Protein AF-A0A7W8JHU5-F1 (afdb_monomer_lite)

Structure (mmCIF, N/CA/C/O backbone):
data_AF-A0A7W8JHU5-F1
#
_entry.id   AF-A0A7W8JHU5-F1
#
loop_
_atom_site.group_PDB
_atom_site.id
_atom_site.type_symbol
_atom_site.label_atom_id
_atom_site.label_alt_id
_atom_site.label_comp_id
_atom_site.label_asym_id
_atom_site.label_entity_id
_atom_site.label_seq_id
_atom_site.pdbx_PDB_ins_code
_atom_site.Cartn_x
_atom_site.Cartn_y
_atom_site.Cartn_z
_atom_site.occupancy
_atom_site.B_iso_or_equiv
_atom_site.auth_seq_id
_atom_site.auth_comp_id
_atom_site.auth_asym_id
_atom_site.auth_atom_id
_atom_site.pdbx_PDB_model_num
ATOM 1 N N . MET A 1 1 ? 10.515 13.995 -26.446 1.00 68.81 1 MET A N 1
ATOM 2 C CA . MET A 1 1 ? 10.841 12.554 -26.456 1.00 68.81 1 MET A CA 1
ATOM 3 C C . MET A 1 1 ? 12.124 12.385 -25.667 1.00 68.81 1 MET A C 1
ATOM 5 O O . MET A 1 1 ? 13.114 13.009 -26.033 1.00 68.81 1 MET A O 1
ATOM 9 N N . VAL A 1 2 ? 12.074 11.666 -24.545 1.00 80.56 2 VAL A N 1
ATOM 10 C CA . VAL A 1 2 ? 13.258 11.424 -23.708 1.00 80.56 2 VAL A CA 1
ATOM 11 C C . VAL A 1 2 ? 14.157 10.434 -24.444 1.00 80.56 2 VAL A C 1
ATOM 13 O O . VAL A 1 2 ? 13.668 9.424 -24.951 1.00 80.56 2 VAL A O 1
ATOM 16 N N . LYS A 1 3 ? 15.444 10.763 -24.568 1.00 89.44 3 LYS A N 1
ATOM 17 C CA . LYS A 1 3 ? 16.447 9.872 -25.153 1.00 89.44 3 LYS A CA 1
ATOM 18 C C . LYS A 1 3 ? 17.131 9.112 -24.028 1.00 89.44 3 LYS A C 1
ATOM 20 O O . LYS A 1 3 ? 17.562 9.734 -23.061 1.00 89.44 3 LYS A O 1
ATOM 25 N N . HIS A 1 4 ? 17.252 7.803 -24.181 1.00 90.81 4 HIS A N 1
ATOM 26 C CA . HIS A 1 4 ? 17.966 6.949 -23.241 1.00 90.81 4 HIS A CA 1
ATOM 27 C C . HIS A 1 4 ? 19.311 6.549 -23.848 1.00 90.81 4 HIS A C 1
ATOM 29 O O . HIS A 1 4 ? 19.410 6.270 -25.047 1.00 90.81 4 HIS A O 1
ATOM 35 N N . VAL A 1 5 ? 20.352 6.576 -23.015 1.00 93.44 5 VAL A N 1
ATOM 36 C CA . VAL A 1 5 ? 21.733 6.245 -23.405 1.00 93.44 5 VAL A CA 1
ATOM 37 C C . VAL A 1 5 ? 22.017 4.745 -23.347 1.00 93.44 5 VAL A C 1
ATOM 39 O O . VAL A 1 5 ? 23.000 4.292 -23.922 1.00 93.44 5 VAL A O 1
ATOM 42 N N . GLU A 1 6 ? 21.145 3.990 -22.686 1.00 95.62 6 GLU A N 1
ATOM 43 C CA . GLU A 1 6 ? 21.253 2.556 -22.447 1.00 95.62 6 GLU A CA 1
ATOM 44 C C . GLU A 1 6 ? 19.856 1.934 -22.498 1.00 95.62 6 GLU A C 1
ATOM 46 O O . GLU A 1 6 ? 18.872 2.566 -22.095 1.00 95.62 6 GLU A O 1
ATOM 51 N N . ALA A 1 7 ? 19.786 0.703 -22.993 1.00 96.88 7 ALA A N 1
ATOM 52 C CA . ALA A 1 7 ? 18.620 -0.157 -22.914 1.00 96.88 7 ALA A CA 1
ATOM 53 C C . ALA A 1 7 ? 19.040 -1.574 -22.520 1.00 96.88 7 ALA A C 1
ATOM 55 O O . ALA A 1 7 ? 20.127 -2.020 -22.880 1.00 96.88 7 ALA A O 1
ATOM 56 N N . ASN A 1 8 ? 18.156 -2.291 -21.837 1.00 97.81 8 ASN A N 1
ATOM 57 C CA . ASN A 1 8 ? 18.351 -3.674 -21.436 1.00 97.81 8 ASN A CA 1
ATOM 58 C C . ASN A 1 8 ? 17.392 -4.600 -22.165 1.00 97.81 8 ASN A C 1
ATOM 60 O O . ASN A 1 8 ? 16.257 -4.227 -22.448 1.00 97.81 8 ASN A O 1
ATOM 64 N N . TYR A 1 9 ? 17.823 -5.831 -22.388 1.00 97.50 9 TYR A N 1
ATOM 65 C CA . TYR A 1 9 ? 16.957 -6.944 -22.747 1.00 97.50 9 TYR A CA 1
ATOM 66 C C . TYR A 1 9 ? 17.273 -8.152 -21.873 1.00 97.50 9 TYR A C 1
ATOM 68 O O . TYR A 1 9 ? 18.310 -8.204 -21.209 1.00 97.50 9 TYR A O 1
ATOM 76 N N . TYR A 1 10 ? 16.367 -9.124 -21.888 1.00 95.81 10 TYR A N 1
ATOM 77 C CA . TYR A 1 10 ? 16.512 -10.355 -21.126 1.00 95.81 10 TYR A CA 1
ATOM 78 C C . TYR A 1 10 ? 16.563 -11.556 -22.063 1.00 95.81 10 TYR A C 1
ATOM 80 O O . TYR A 1 10 ? 15.738 -11.684 -22.970 1.00 95.81 10 TYR A O 1
ATOM 88 N N . GLU A 1 11 ? 17.520 -12.445 -21.830 1.00 94.69 11 GLU A N 1
ATOM 89 C CA . GLU A 1 11 ? 17.651 -13.718 -22.533 1.00 94.69 11 GLU A CA 1
ATOM 90 C C . GLU A 1 11 ? 17.879 -14.814 -21.498 1.00 94.69 11 GLU A C 1
ATOM 92 O O . GLU A 1 11 ? 18.805 -14.745 -20.694 1.00 94.69 11 GLU A O 1
ATOM 97 N N . SER A 1 12 ? 16.963 -15.784 -21.442 1.00 92.00 12 SER A N 1
ATOM 98 C CA . SER A 1 12 ? 16.981 -16.844 -20.421 1.00 92.00 12 SER A CA 1
ATOM 99 C C . SER A 1 12 ? 17.096 -16.311 -18.980 1.00 92.00 12 SER A C 1
ATOM 101 O O . SER A 1 12 ? 17.779 -16.891 -18.142 1.00 92.00 12 SER A O 1
ATOM 103 N N . GLY A 1 13 ? 16.445 -15.175 -18.696 1.00 86.94 13 GLY A N 1
ATOM 104 C CA . GLY A 1 13 ? 16.466 -14.516 -17.383 1.00 86.94 13 GLY A CA 1
ATOM 105 C C . GLY A 1 13 ? 17.730 -13.701 -17.082 1.00 86.94 13 GLY A C 1
ATOM 106 O O . GLY A 1 13 ? 17.788 -13.038 -16.049 1.00 86.94 13 GLY A O 1
ATOM 107 N N . VAL A 1 14 ? 18.722 -13.697 -17.975 1.00 93.31 14 VAL A N 1
ATOM 108 C CA . VAL A 1 14 ? 19.946 -12.902 -17.834 1.00 93.31 14 VAL A CA 1
ATOM 109 C C . VAL A 1 14 ? 19.733 -11.524 -18.452 1.00 93.31 14 VAL A C 1
ATOM 111 O O . VAL A 1 14 ? 19.216 -11.407 -19.563 1.00 93.31 14 VAL A O 1
ATOM 114 N N . LYS A 1 15 ? 20.113 -10.474 -17.716 1.00 95.56 15 LYS A N 1
ATOM 115 C CA . LYS A 1 15 ? 20.032 -9.077 -18.160 1.00 95.56 15 LYS A CA 1
ATOM 116 C C . LYS A 1 15 ? 21.240 -8.732 -19.028 1.00 95.56 15 LYS A C 1
ATOM 118 O O . LYS A 1 15 ? 22.379 -8.927 -18.607 1.00 95.56 15 LYS A O 1
ATOM 123 N N . HIS A 1 16 ? 20.988 -8.168 -20.201 1.00 97.38 16 HIS A N 1
ATOM 124 C CA . HIS A 1 16 ? 22.006 -7.701 -21.135 1.00 97.38 16 HIS A CA 1
ATOM 125 C C . HIS A 1 16 ? 21.764 -6.233 -21.482 1.00 97.38 16 HIS A C 1
ATOM 127 O O . HIS A 1 16 ? 20.640 -5.865 -21.818 1.00 97.38 16 HIS A O 1
ATOM 133 N N . SER A 1 17 ? 22.818 -5.419 -21.450 1.00 97.56 17 SER A N 1
ATOM 134 C CA . SER A 1 17 ? 22.759 -3.989 -21.777 1.00 97.56 17 SER A CA 1
ATOM 135 C C . SER A 1 17 ? 23.237 -3.711 -23.204 1.00 97.56 17 SER A C 1
ATOM 137 O O . SER A 1 17 ? 24.170 -4.344 -23.696 1.00 97.56 17 SER A O 1
ATOM 139 N N . ILE A 1 18 ? 22.638 -2.712 -23.852 1.00 97.50 18 ILE A N 1
ATOM 140 C CA . ILE A 1 18 ? 23.068 -2.137 -25.131 1.00 97.50 18 ILE A CA 1
ATOM 141 C C . ILE A 1 18 ? 23.178 -0.624 -24.949 1.00 97.50 18 ILE A C 1
ATOM 143 O O . ILE A 1 18 ? 22.224 0.024 -24.509 1.00 97.50 18 ILE A O 1
ATOM 147 N N . LEU A 1 19 ? 24.317 -0.035 -25.313 1.00 96.94 19 LEU A N 1
ATOM 148 C CA . LEU A 1 19 ? 24.493 1.415 -25.259 1.00 96.94 19 LEU A CA 1
ATOM 149 C C . LEU A 1 19 ? 24.071 2.060 -26.578 1.00 96.94 19 LEU A C 1
ATOM 151 O O . LEU A 1 19 ? 24.315 1.545 -27.666 1.00 96.94 19 LEU A O 1
ATOM 155 N N . ALA A 1 20 ? 23.486 3.252 -26.490 1.00 95.56 20 ALA A N 1
ATOM 156 C CA . ALA A 1 20 ? 23.013 3.998 -27.653 1.00 95.56 20 ALA A CA 1
ATOM 157 C C . ALA A 1 20 ? 24.149 4.331 -28.632 1.00 95.56 20 ALA A C 1
ATOM 159 O O . ALA A 1 20 ? 23.921 4.399 -29.837 1.00 95.56 20 ALA A O 1
ATOM 160 N N . ARG A 1 21 ? 25.373 4.513 -28.118 1.00 95.00 21 ARG A N 1
ATOM 161 C CA . ARG A 1 21 ? 26.567 4.777 -28.932 1.00 95.00 21 ARG A CA 1
ATOM 162 C C . ARG A 1 21 ? 26.954 3.594 -29.830 1.00 95.00 21 ARG A C 1
ATOM 164 O O . ARG A 1 21 ? 27.532 3.826 -30.883 1.00 95.00 21 ARG A O 1
ATOM 171 N N . ASP A 1 22 ? 26.581 2.371 -29.448 1.00 96.00 22 ASP A N 1
ATOM 172 C CA . ASP A 1 22 ? 26.932 1.141 -30.169 1.00 96.00 22 ASP A CA 1
ATOM 173 C C . ASP A 1 22 ? 25.916 0.820 -31.282 1.00 96.00 22 ASP A C 1
ATOM 175 O O . ASP A 1 22 ? 26.174 0.001 -32.156 1.00 96.00 22 ASP A O 1
ATOM 179 N N . LEU A 1 23 ? 24.771 1.516 -31.320 1.00 96.50 23 LEU A N 1
ATOM 180 C CA . LEU A 1 23 ? 23.739 1.365 -32.360 1.00 96.50 23 LEU A CA 1
ATOM 181 C C . LEU A 1 23 ? 24.185 1.848 -33.756 1.00 96.50 23 LEU A C 1
ATOM 183 O O . LEU A 1 23 ? 23.403 1.774 -34.707 1.00 96.50 23 LEU A O 1
ATOM 187 N N . GLY A 1 24 ? 25.397 2.399 -33.875 1.00 92.44 24 GLY A N 1
ATOM 188 C CA . GLY A 1 24 ? 26.037 2.651 -35.166 1.00 92.44 24 GLY A CA 1
ATOM 189 C C . GLY A 1 24 ? 26.434 1.359 -35.886 1.00 92.44 24 GLY A C 1
ATOM 190 O O . GLY A 1 24 ? 26.454 1.342 -37.116 1.00 92.44 24 GLY A O 1
ATOM 191 N N . GLU A 1 25 ? 26.672 0.281 -35.136 1.00 95.25 25 GLU A N 1
ATOM 192 C CA . GLU A 1 25 ? 27.040 -1.024 -35.677 1.00 95.25 25 GLU A CA 1
ATOM 193 C C . GLU A 1 25 ? 25.794 -1.770 -36.196 1.00 95.25 25 GLU A C 1
ATOM 195 O O . GLU A 1 25 ? 24.823 -1.935 -35.444 1.00 95.25 25 GLU A O 1
ATOM 200 N N . PRO A 1 26 ? 25.777 -2.250 -37.460 1.00 94.75 26 PRO A N 1
ATOM 201 C CA . PRO A 1 26 ? 24.603 -2.898 -38.053 1.00 94.75 26 PRO A CA 1
ATOM 202 C C . PRO A 1 26 ? 24.079 -4.098 -37.257 1.00 94.75 26 PRO A C 1
ATOM 204 O O . PRO A 1 26 ? 22.864 -4.233 -37.090 1.00 94.75 26 PRO A O 1
ATOM 207 N N . ASP A 1 27 ? 24.980 -4.921 -36.722 1.00 97.31 27 ASP A N 1
ATOM 208 C CA . ASP A 1 27 ? 24.624 -6.119 -35.957 1.00 97.31 27 ASP A CA 1
ATOM 209 C C . ASP A 1 27 ? 24.005 -5.761 -34.603 1.00 97.31 27 ASP A C 1
ATOM 211 O O . ASP A 1 27 ? 22.994 -6.341 -34.203 1.00 97.31 27 ASP A O 1
ATOM 215 N N . VAL A 1 28 ? 24.542 -4.739 -33.927 1.00 96.75 28 VAL A N 1
ATOM 216 C CA . VAL A 1 28 ? 23.994 -4.233 -32.659 1.00 96.75 28 VAL A CA 1
ATOM 217 C C . VAL A 1 28 ? 22.622 -3.606 -32.888 1.00 96.75 28 VAL A C 1
ATOM 219 O O . VAL A 1 28 ? 21.690 -3.846 -32.121 1.00 96.75 28 VAL A O 1
ATOM 222 N N . LEU A 1 29 ? 22.458 -2.840 -33.970 1.00 96.62 29 LEU A N 1
ATOM 223 C CA . LEU A 1 29 ? 21.174 -2.253 -34.340 1.00 96.62 29 LEU A CA 1
ATOM 224 C C . LEU A 1 29 ? 20.127 -3.327 -34.671 1.00 96.62 29 LEU A C 1
ATOM 226 O O . LEU A 1 29 ? 18.964 -3.191 -34.282 1.00 96.62 29 LEU A O 1
ATOM 230 N N . HIS A 1 30 ? 20.519 -4.377 -35.396 1.00 96.94 30 HIS A N 1
ATOM 231 C CA . HIS A 1 30 ? 19.648 -5.505 -35.719 1.00 96.94 30 HIS A CA 1
ATOM 232 C C . HIS A 1 30 ? 19.231 -6.262 -34.455 1.00 96.94 30 HIS A C 1
ATOM 234 O O . HIS A 1 30 ? 18.035 -6.456 -34.229 1.00 96.94 30 HIS A O 1
ATOM 240 N N . LEU A 1 31 ? 20.195 -6.592 -33.590 1.00 97.50 31 LEU A N 1
ATOM 241 C CA . LEU A 1 31 ? 19.941 -7.209 -32.291 1.00 97.50 31 LEU A CA 1
ATOM 242 C C . LEU A 1 31 ? 18.952 -6.370 -31.479 1.00 97.50 31 LEU A C 1
ATOM 244 O O . LEU A 1 31 ? 17.909 -6.875 -31.072 1.00 97.50 31 LEU A O 1
ATOM 248 N N . ALA A 1 32 ? 19.225 -5.077 -31.313 1.00 96.75 32 ALA A N 1
ATOM 249 C CA . ALA A 1 32 ? 18.390 -4.181 -30.523 1.00 96.75 32 ALA A CA 1
ATOM 250 C C . ALA A 1 32 ? 16.953 -4.059 -31.073 1.00 96.75 32 ALA A C 1
ATOM 252 O O . ALA A 1 32 ? 16.015 -3.884 -30.303 1.00 96.75 32 ALA A O 1
ATOM 253 N N . ARG A 1 33 ? 16.746 -4.200 -32.390 1.00 96.81 33 ARG A N 1
ATOM 254 C CA . ARG A 1 33 ? 15.406 -4.237 -33.013 1.00 96.81 33 ARG A CA 1
ATOM 255 C C . ARG A 1 33 ? 14.675 -5.568 -32.838 1.00 96.81 33 ARG A C 1
ATOM 257 O O . ARG A 1 33 ? 13.454 -5.595 -32.941 1.00 96.81 33 ARG A O 1
ATOM 264 N N . SER A 1 34 ? 15.412 -6.652 -32.617 1.00 96.62 34 SER A N 1
ATOM 265 C CA . SER A 1 34 ? 14.869 -8.006 -32.456 1.00 96.62 34 SER A CA 1
ATOM 266 C C . SER A 1 34 ? 14.443 -8.335 -31.021 1.00 96.62 34 SER A C 1
ATOM 268 O O . SER A 1 34 ? 13.749 -9.325 -30.797 1.00 96.62 34 SER A O 1
ATOM 270 N N . LYS A 1 35 ? 14.863 -7.527 -30.041 1.00 97.38 35 LYS A N 1
ATOM 271 C CA . LYS A 1 35 ? 14.627 -7.767 -28.614 1.00 97.38 35 LYS A CA 1
ATOM 272 C C . LYS A 1 35 ? 13.565 -6.814 -28.061 1.00 97.38 35 LYS A C 1
ATOM 274 O O . LYS A 1 35 ? 13.395 -5.696 -28.543 1.00 97.38 35 LYS A O 1
ATOM 279 N N . VAL A 1 36 ? 12.879 -7.247 -27.003 1.00 96.25 36 VAL A N 1
ATOM 280 C CA . VAL A 1 36 ? 12.070 -6.349 -26.170 1.00 96.25 36 VAL A CA 1
ATOM 281 C C . VAL A 1 36 ? 13.026 -5.586 -25.264 1.00 96.25 36 VAL A C 1
ATOM 283 O O . VAL A 1 36 ? 13.680 -6.187 -24.412 1.00 96.25 36 VAL A O 1
ATOM 286 N N . LEU A 1 37 ? 13.127 -4.276 -25.481 1.00 96.62 37 LEU A N 1
ATOM 287 C CA . LEU A 1 37 ? 14.035 -3.416 -24.737 1.00 96.62 37 LEU A CA 1
ATOM 288 C C . LEU A 1 37 ? 13.306 -2.686 -23.614 1.00 96.62 37 LEU A C 1
ATOM 290 O O . LEU A 1 37 ? 12.188 -2.202 -23.802 1.00 96.62 37 LEU A O 1
ATOM 294 N N . VAL A 1 38 ? 13.975 -2.534 -22.480 1.00 94.44 38 VAL A N 1
ATOM 295 C CA . VAL A 1 38 ? 13.537 -1.703 -21.357 1.00 94.44 38 VAL A CA 1
ATOM 296 C C . VAL A 1 38 ? 14.657 -0.776 -20.899 1.00 94.44 38 VAL A C 1
ATOM 298 O O . VAL A 1 38 ? 15.817 -0.972 -21.252 1.00 94.44 38 VAL A O 1
ATOM 301 N N . ASP A 1 39 ? 14.344 0.275 -20.156 1.00 92.00 39 ASP A N 1
ATOM 302 C CA . ASP A 1 39 ? 15.365 1.160 -19.593 1.00 92.00 39 ASP A CA 1
ATOM 303 C C . ASP A 1 39 ? 16.119 0.496 -18.413 1.00 92.00 39 ASP A C 1
ATOM 305 O O . ASP A 1 39 ? 15.749 -0.591 -17.961 1.00 92.00 39 ASP A O 1
ATOM 309 N N . PRO A 1 40 ? 17.197 1.114 -17.888 1.00 89.44 40 PRO A N 1
ATOM 310 C CA . PRO A 1 40 ? 17.939 0.617 -16.725 1.00 89.44 40 PRO A CA 1
ATOM 311 C C . PRO A 1 40 ? 17.084 0.194 -15.528 1.00 89.44 40 PRO A C 1
ATOM 313 O O . PRO A 1 40 ? 17.399 -0.820 -14.898 1.00 89.44 40 PRO A O 1
ATOM 316 N N . GLY A 1 41 ? 16.005 0.934 -15.253 1.00 84.94 41 GLY A N 1
ATOM 317 C CA . GLY A 1 41 ? 15.089 0.681 -14.142 1.00 84.94 41 GLY A CA 1
ATOM 318 C C . GLY A 1 41 ? 13.922 -0.258 -14.454 1.00 84.94 41 GLY A C 1
ATOM 319 O O . GLY A 1 41 ? 13.038 -0.374 -13.608 1.00 84.94 41 GLY A O 1
ATOM 320 N N . ASP A 1 42 ? 13.891 -0.880 -15.639 1.00 86.50 42 ASP A N 1
ATOM 321 C CA . ASP A 1 42 ? 12.798 -1.743 -16.112 1.00 86.50 42 ASP A CA 1
ATOM 322 C C . ASP A 1 42 ? 11.407 -1.058 -16.043 1.00 86.50 42 ASP A C 1
ATOM 324 O O . ASP A 1 42 ? 10.371 -1.691 -15.840 1.00 86.50 42 ASP A O 1
ATOM 328 N N . GLU A 1 43 ? 11.372 0.269 -16.193 1.00 80.00 43 GLU A N 1
ATOM 329 C CA . GLU A 1 43 ? 10.181 1.112 -16.087 1.00 80.00 43 GLU A CA 1
ATOM 330 C C . GLU A 1 43 ? 9.491 1.338 -17.436 1.00 80.00 43 GLU A C 1
ATOM 332 O O . GLU A 1 43 ? 8.256 1.363 -17.509 1.00 80.00 43 GLU A O 1
ATOM 337 N N . PHE A 1 44 ? 10.272 1.541 -18.495 1.00 86.06 44 PHE A N 1
ATOM 338 C CA . PHE A 1 44 ? 9.785 1.890 -19.822 1.00 86.06 44 PHE A CA 1
ATOM 339 C C . PHE A 1 44 ? 10.239 0.870 -20.840 1.00 86.06 44 PHE A C 1
ATOM 341 O O . PHE A 1 44 ? 11.433 0.637 -20.991 1.00 86.06 44 PHE A O 1
ATOM 348 N N . THR A 1 45 ? 9.300 0.377 -21.646 1.00 91.12 45 THR A N 1
ATOM 349 C CA . THR A 1 45 ? 9.660 -0.214 -22.931 1.00 91.12 45 THR A CA 1
ATOM 350 C C . THR A 1 45 ? 10.323 0.851 -23.800 1.00 91.12 45 THR A C 1
ATOM 352 O O . THR A 1 45 ? 9.799 1.964 -23.969 1.00 91.12 45 THR A O 1
ATOM 355 N N . LEU A 1 46 ? 11.487 0.500 -24.336 1.00 93.75 46 LEU A N 1
ATOM 356 C CA . LEU A 1 46 ? 12.285 1.338 -25.209 1.00 93.75 46 LEU A CA 1
ATOM 357 C C . LEU A 1 46 ? 12.185 0.852 -26.654 1.00 93.75 46 LEU A C 1
ATOM 359 O O . LEU A 1 46 ? 12.143 -0.337 -26.952 1.00 93.75 46 LEU A O 1
ATOM 363 N N . PHE A 1 47 ? 12.183 1.812 -27.564 1.00 94.88 47 PHE A N 1
ATOM 364 C CA . PHE A 1 47 ? 12.253 1.617 -28.998 1.00 94.88 47 PHE A CA 1
ATOM 365 C C . PHE A 1 47 ? 13.584 2.152 -29.509 1.00 94.88 47 PHE A C 1
ATOM 367 O O . PHE A 1 47 ? 14.155 3.100 -28.965 1.00 94.88 47 PHE A O 1
ATOM 374 N N . VAL A 1 48 ? 14.070 1.551 -30.588 1.00 95.94 48 VAL A N 1
ATOM 375 C CA . VAL A 1 48 ? 15.335 1.914 -31.222 1.00 95.94 48 VAL A CA 1
ATOM 376 C C . VAL A 1 48 ? 15.105 2.851 -32.389 1.00 95.94 48 VAL A C 1
ATOM 378 O O . VAL A 1 48 ? 14.329 2.564 -33.303 1.00 95.94 48 VAL A O 1
ATOM 381 N N . ARG A 1 49 ? 15.881 3.933 -32.427 1.00 91.88 49 ARG A N 1
ATOM 382 C CA . ARG A 1 49 ? 16.063 4.746 -33.624 1.00 91.88 49 ARG A CA 1
ATOM 383 C C . ARG A 1 49 ? 17.509 4.641 -34.092 1.00 91.88 49 ARG A C 1
ATOM 385 O O . ARG A 1 49 ? 18.414 5.021 -33.363 1.00 91.88 49 ARG A O 1
ATOM 392 N N . GLY A 1 50 ? 17.705 4.148 -35.315 1.00 87.25 50 GLY A N 1
ATOM 393 C CA . GLY A 1 50 ? 19.004 4.163 -35.998 1.00 87.25 50 GLY A CA 1
ATOM 394 C C . GLY A 1 50 ? 19.247 5.455 -36.792 1.00 87.25 50 GLY A C 1
ATOM 395 O O . GLY A 1 50 ? 18.431 6.382 -36.767 1.00 87.25 50 GLY A O 1
ATOM 396 N N . GLY A 1 51 ? 20.348 5.499 -37.547 1.00 84.62 51 GLY A N 1
ATOM 397 C CA . GLY A 1 51 ? 20.698 6.600 -38.455 1.00 84.62 51 GLY A CA 1
ATOM 398 C C . GLY A 1 51 ? 21.732 7.569 -37.872 1.00 84.62 51 GLY A C 1
ATOM 399 O O . GLY A 1 51 ? 22.588 7.170 -37.099 1.00 84.62 51 GLY A O 1
ATOM 400 N N . LYS A 1 52 ? 21.664 8.859 -38.238 1.00 83.62 52 LYS A N 1
ATOM 401 C CA . LYS A 1 52 ? 22.686 9.867 -37.868 1.00 83.62 52 LYS A CA 1
ATOM 402 C C . LYS A 1 52 ? 22.792 10.161 -36.368 1.00 83.62 52 LYS A C 1
ATOM 404 O O . LYS A 1 52 ? 23.821 10.638 -35.914 1.00 83.62 52 LYS A O 1
ATOM 409 N N . THR A 1 53 ? 21.717 9.941 -35.612 1.00 88.12 53 THR A N 1
ATOM 410 C CA . THR A 1 53 ? 21.712 10.100 -34.149 1.00 88.12 53 THR A CA 1
ATOM 411 C C . THR A 1 53 ? 21.060 8.877 -33.516 1.00 88.12 53 THR A C 1
ATOM 413 O O . THR A 1 53 ? 19.879 8.937 -33.164 1.00 88.12 53 THR A O 1
ATOM 416 N N . PRO A 1 54 ? 21.780 7.748 -33.419 1.00 91.38 54 PRO A N 1
ATOM 417 C CA . PRO A 1 54 ? 21.238 6.542 -32.820 1.00 91.38 54 PRO A CA 1
ATOM 418 C C . PRO A 1 54 ? 20.869 6.785 -31.354 1.00 91.38 54 PRO A C 1
ATOM 420 O O . PRO A 1 54 ? 21.633 7.396 -30.608 1.00 91.38 54 PRO A O 1
ATOM 423 N N . HIS A 1 55 ? 19.666 6.387 -30.952 1.00 94.50 55 HIS A N 1
ATOM 424 C CA . HIS A 1 55 ? 19.223 6.482 -29.561 1.00 94.50 55 HIS A CA 1
ATOM 425 C C . HIS A 1 55 ? 18.063 5.540 -29.276 1.00 94.50 55 HIS A C 1
ATOM 427 O O . HIS A 1 55 ? 17.316 5.145 -30.177 1.00 94.50 55 HIS A O 1
ATOM 433 N N . PHE A 1 56 ? 17.874 5.264 -27.991 1.00 96.25 56 PHE A N 1
ATOM 434 C CA . PHE A 1 56 ? 16.657 4.658 -27.484 1.00 96.25 56 PHE A CA 1
ATOM 435 C C . PHE A 1 56 ? 15.655 5.737 -27.082 1.00 96.25 56 PHE A C 1
ATOM 437 O O . PHE A 1 56 ? 16.034 6.820 -26.619 1.00 96.25 56 PHE A O 1
ATOM 444 N N . TYR A 1 57 ? 14.371 5.453 -27.253 1.00 93.44 57 TYR A N 1
ATOM 445 C CA . TYR A 1 57 ? 13.290 6.345 -26.852 1.00 93.44 57 TYR A CA 1
ATOM 446 C C . TYR A 1 57 ? 12.086 5.560 -26.348 1.00 93.44 57 TYR A C 1
ATOM 448 O O . TYR A 1 57 ? 11.872 4.423 -26.746 1.00 93.44 57 TYR A O 1
ATOM 456 N N . THR A 1 58 ? 11.256 6.185 -25.520 1.00 90.38 58 THR A N 1
ATOM 457 C CA . THR A 1 58 ? 9.947 5.641 -25.146 1.00 90.38 58 THR A CA 1
ATOM 458 C C . THR A 1 58 ? 8.822 6.510 -25.708 1.00 90.38 58 THR A C 1
ATOM 460 O O . THR A 1 58 ? 8.977 7.724 -25.887 1.00 90.38 58 THR A O 1
ATOM 463 N N . THR A 1 59 ? 7.688 5.885 -26.020 1.00 83.56 59 THR A N 1
ATOM 464 C CA . THR A 1 59 ? 6.434 6.577 -26.361 1.00 83.56 59 THR A CA 1
ATOM 465 C C . THR A 1 59 ? 5.614 6.915 -25.119 1.00 83.56 59 THR A C 1
ATOM 467 O O . THR A 1 59 ? 4.746 7.785 -25.174 1.00 83.56 59 THR A O 1
ATOM 470 N N . SER A 1 60 ? 5.897 6.250 -23.998 1.00 77.31 60 SER A N 1
ATOM 471 C CA . SER A 1 60 ? 5.215 6.463 -22.729 1.00 77.31 60 SER A CA 1
ATOM 472 C C . SER A 1 60 ? 5.719 7.729 -22.043 1.00 77.31 60 SER A C 1
ATOM 474 O O . SER A 1 60 ? 6.882 8.118 -22.162 1.00 77.31 60 SER A O 1
ATOM 476 N N . LYS A 1 61 ? 4.836 8.402 -21.302 1.00 74.00 61 LYS A N 1
ATOM 477 C CA . LYS A 1 61 ? 5.248 9.504 -20.425 1.00 74.00 61 LYS A CA 1
ATOM 478 C C . LYS A 1 61 ? 5.886 8.928 -19.167 1.00 74.00 61 LYS A C 1
ATOM 480 O O . LYS A 1 61 ? 5.402 7.926 -18.642 1.00 74.00 61 LYS A O 1
ATOM 485 N N . ALA A 1 62 ? 6.934 9.587 -18.674 1.00 72.06 62 ALA A N 1
ATOM 486 C CA . ALA A 1 62 ? 7.549 9.190 -17.419 1.00 72.06 62 ALA A CA 1
ATOM 487 C C . ALA A 1 62 ? 6.527 9.225 -16.278 1.00 72.06 62 ALA A C 1
ATOM 489 O O . ALA A 1 62 ? 5.732 10.168 -16.193 1.00 72.06 62 ALA A O 1
ATOM 490 N N . ARG A 1 63 ? 6.526 8.206 -15.412 1.00 76.06 63 ARG A N 1
ATOM 491 C CA . ARG A 1 63 ? 5.680 8.235 -14.220 1.00 76.06 63 ARG A CA 1
ATOM 492 C C . ARG A 1 63 ? 6.361 9.101 -13.170 1.00 76.06 63 ARG A C 1
ATOM 494 O O . ARG A 1 63 ? 7.522 8.887 -12.839 1.00 76.06 63 ARG A O 1
ATOM 501 N N . ALA A 1 64 ? 5.636 10.077 -12.640 1.00 73.81 64 ALA A N 1
ATOM 502 C CA . ALA A 1 64 ? 6.142 10.889 -11.543 1.00 73.81 64 ALA A CA 1
ATOM 503 C C . ALA A 1 64 ? 5.840 10.203 -10.209 1.00 73.81 64 ALA A C 1
ATOM 505 O O . ALA A 1 64 ? 4.728 9.698 -10.015 1.00 73.81 64 ALA A O 1
ATOM 506 N N . LEU A 1 65 ? 6.809 10.228 -9.291 1.00 78.50 65 LEU A N 1
ATOM 507 C CA . LEU A 1 65 ? 6.546 9.929 -7.888 1.00 78.50 65 LEU A CA 1
ATOM 508 C C . LEU A 1 65 ? 5.631 11.025 -7.333 1.00 78.50 65 LEU A C 1
ATOM 510 O O . LEU A 1 65 ? 5.929 12.212 -7.483 1.00 78.50 65 LEU A O 1
ATOM 514 N N . THR A 1 66 ? 4.497 10.644 -6.754 1.00 75.25 66 THR A N 1
ATOM 515 C CA . THR A 1 66 ? 3.483 11.612 -6.311 1.00 75.25 66 THR A CA 1
ATOM 516 C C . THR A 1 66 ? 3.717 12.183 -4.929 1.00 75.25 66 THR A C 1
ATOM 518 O O . THR A 1 66 ? 3.122 13.207 -4.602 1.00 75.25 66 THR A O 1
ATOM 521 N N . GLU A 1 67 ? 4.603 11.575 -4.148 1.00 70.69 67 GLU A N 1
ATOM 522 C CA . GLU A 1 67 ? 4.805 11.932 -2.751 1.00 70.69 67 GLU A CA 1
ATOM 523 C C . GLU A 1 67 ? 6.255 12.258 -2.440 1.00 70.69 67 GLU A C 1
ATOM 525 O O . GLU A 1 67 ? 7.197 11.621 -2.918 1.00 70.69 67 GLU A O 1
ATOM 530 N N . LYS A 1 68 ? 6.412 13.275 -1.593 1.00 74.81 68 LYS A N 1
ATOM 531 C CA . LYS A 1 68 ? 7.641 13.461 -0.838 1.00 74.81 68 LYS A CA 1
ATOM 532 C C . LYS A 1 68 ? 7.589 12.499 0.351 1.00 74.81 68 LYS A C 1
ATOM 534 O O . LYS A 1 68 ? 6.525 12.396 0.954 1.00 74.81 68 LYS A O 1
ATOM 539 N N . PRO A 1 69 ? 8.697 11.814 0.675 1.00 75.25 69 PRO A N 1
ATOM 540 C CA . PRO A 1 69 ? 8.751 10.991 1.876 1.00 75.25 69 PRO A CA 1
ATOM 541 C C . PRO A 1 69 ? 8.445 11.840 3.104 1.00 75.25 69 PRO A C 1
ATOM 543 O O . PRO A 1 69 ? 8.904 12.984 3.193 1.00 75.25 69 PRO A O 1
ATOM 546 N N . GLU A 1 70 ? 7.721 11.262 4.052 1.00 82.19 70 GLU A N 1
ATOM 547 C CA . GLU A 1 70 ? 7.744 11.757 5.416 1.00 82.19 70 GLU A CA 1
ATOM 548 C C . GLU A 1 70 ? 9.131 11.476 6.010 1.00 82.19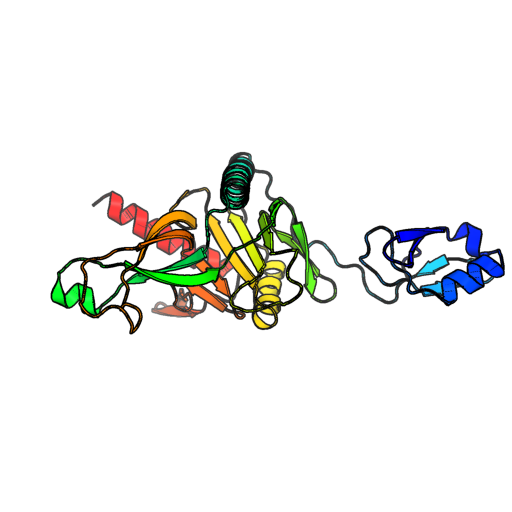 70 GLU A C 1
ATOM 550 O O . GLU A 1 70 ? 9.714 10.415 5.812 1.00 82.19 70 GLU A O 1
ATOM 555 N N . THR A 1 71 ? 9.715 12.470 6.676 1.00 85.62 71 THR A N 1
ATOM 556 C CA . THR A 1 71 ? 11.095 12.381 7.180 1.00 85.62 71 THR A CA 1
ATOM 557 C C . THR A 1 71 ? 11.169 12.527 8.692 1.00 85.62 71 THR A C 1
ATOM 559 O O . THR A 1 71 ? 12.248 12.793 9.217 1.00 85.62 71 THR A O 1
ATOM 562 N N . SER A 1 72 ? 10.040 12.433 9.401 1.00 94.19 72 SER A N 1
ATOM 563 C CA . SER A 1 72 ? 10.057 12.559 10.854 1.00 94.19 72 SER A CA 1
ATOM 564 C C . SER A 1 72 ? 10.726 11.336 11.486 1.00 94.19 72 SER A C 1
ATOM 566 O O . SER A 1 72 ? 10.557 10.196 11.040 1.00 94.19 72 SER A O 1
ATOM 568 N N . ASP A 1 73 ? 11.486 11.561 12.557 1.00 95.88 73 ASP A N 1
ATOM 569 C CA . ASP A 1 73 ? 12.160 10.473 13.271 1.00 95.88 73 ASP A CA 1
ATOM 570 C C . ASP A 1 73 ? 11.154 9.474 13.857 1.00 95.88 73 ASP A C 1
ATOM 572 O O . ASP A 1 73 ? 11.425 8.273 13.912 1.00 95.88 73 ASP A O 1
ATOM 576 N N . ALA A 1 74 ? 9.979 9.954 14.277 1.00 96.56 74 ALA A N 1
ATOM 577 C CA . ALA A 1 74 ? 8.929 9.118 14.845 1.00 96.56 74 ALA A CA 1
ATOM 578 C C . ALA A 1 74 ? 8.322 8.177 13.791 1.00 96.56 74 ALA A C 1
ATOM 580 O O . ALA A 1 74 ? 8.205 6.977 14.046 1.00 96.56 74 ALA A O 1
ATOM 581 N N . HIS A 1 75 ? 8.027 8.697 12.595 1.00 96.06 75 HIS A N 1
ATOM 582 C CA . HIS A 1 75 ? 7.588 7.920 11.436 1.00 96.06 75 HIS A CA 1
ATOM 583 C C . HIS A 1 75 ? 8.621 6.851 11.055 1.00 96.06 75 HIS A C 1
ATOM 585 O O . HIS A 1 75 ? 8.317 5.657 11.068 1.00 96.06 75 HIS A O 1
ATOM 591 N N . ASN A 1 76 ? 9.879 7.249 10.840 1.00 95.94 76 ASN A N 1
ATOM 592 C CA . ASN A 1 76 ? 10.955 6.331 10.451 1.00 95.94 76 ASN A CA 1
ATOM 593 C C . ASN A 1 76 ? 11.196 5.236 11.498 1.00 95.94 76 ASN A C 1
ATOM 595 O O . ASN A 1 76 ? 11.369 4.059 11.170 1.00 95.94 76 ASN A O 1
ATOM 599 N N . LYS A 1 77 ? 11.166 5.599 12.785 1.00 97.12 77 LYS A N 1
ATOM 600 C CA . LYS A 1 77 ? 11.290 4.641 13.887 1.00 97.12 77 LYS A CA 1
ATOM 601 C C . LYS A 1 77 ? 10.128 3.650 13.900 1.00 97.12 77 LYS A C 1
ATOM 603 O O . LYS A 1 77 ? 10.350 2.463 14.157 1.00 97.12 77 LYS A O 1
ATOM 608 N N . ARG A 1 78 ? 8.904 4.110 13.624 1.00 97.06 78 ARG A N 1
ATOM 609 C CA . ARG A 1 78 ? 7.723 3.247 13.554 1.00 97.06 78 ARG A CA 1
ATOM 610 C C . ARG A 1 78 ? 7.798 2.288 12.366 1.00 97.06 78 ARG A C 1
ATOM 612 O O . ARG A 1 78 ? 7.587 1.094 12.575 1.00 97.06 78 ARG A O 1
ATOM 619 N N . ILE A 1 79 ? 8.191 2.762 11.182 1.00 97.06 79 ILE A N 1
ATOM 620 C CA . ILE A 1 79 ? 8.455 1.922 10.001 1.00 97.06 79 ILE A CA 1
ATOM 621 C C . ILE A 1 79 ? 9.481 0.842 10.331 1.00 97.06 79 ILE A C 1
ATOM 623 O O . ILE A 1 79 ? 9.207 -0.339 10.134 1.00 97.06 79 ILE A O 1
ATOM 627 N N . ALA A 1 80 ? 10.636 1.215 10.889 1.00 97.69 80 ALA A N 1
ATOM 628 C CA . ALA A 1 80 ? 11.695 0.262 11.216 1.00 97.69 80 ALA A CA 1
ATOM 629 C C . ALA A 1 80 ? 11.225 -0.804 12.223 1.00 97.69 80 ALA A C 1
ATOM 631 O O . ALA A 1 80 ? 11.523 -1.990 12.067 1.00 97.69 80 ALA A O 1
ATOM 632 N N . LYS A 1 81 ? 10.450 -0.398 13.237 1.00 97.81 81 LYS A N 1
ATOM 633 C CA . LYS A 1 81 ? 9.859 -1.300 14.236 1.00 97.81 81 LYS A CA 1
ATOM 634 C C . LYS A 1 81 ? 8.874 -2.286 13.603 1.00 97.81 81 LYS A C 1
ATOM 636 O O . LYS A 1 81 ? 8.945 -3.478 13.901 1.00 97.81 81 LYS A O 1
ATOM 641 N N . LEU A 1 82 ? 7.972 -1.801 12.750 1.00 97.94 82 LEU A N 1
ATOM 642 C CA . LEU A 1 82 ? 7.000 -2.634 12.042 1.00 97.94 82 LEU A CA 1
ATOM 643 C C . LEU A 1 82 ? 7.692 -3.586 11.067 1.00 97.94 82 LEU A C 1
ATOM 645 O O . LEU A 1 82 ? 7.438 -4.785 11.126 1.00 97.94 82 LEU A O 1
ATOM 649 N N . LEU A 1 83 ? 8.616 -3.086 10.242 1.00 98.06 83 LEU A N 1
ATOM 650 C CA . LEU A 1 83 ? 9.369 -3.896 9.286 1.00 98.06 83 LEU A CA 1
ATOM 651 C C . LEU A 1 83 ? 10.112 -5.029 9.985 1.00 98.06 83 LEU A C 1
ATOM 653 O O . LEU A 1 83 ? 9.989 -6.176 9.569 1.00 98.06 83 LEU A O 1
ATOM 657 N N . LYS A 1 84 ? 10.836 -4.723 11.071 1.00 97.88 84 LYS A N 1
ATOM 658 C CA . LYS A 1 84 ? 11.534 -5.746 11.853 1.00 97.88 84 LYS A CA 1
ATOM 659 C C . LYS A 1 84 ? 10.560 -6.821 12.331 1.00 97.88 84 LYS A C 1
ATOM 661 O O . LYS A 1 84 ? 10.821 -7.999 12.133 1.00 97.88 84 LYS A O 1
ATOM 666 N N . LYS A 1 85 ? 9.427 -6.423 12.920 1.00 96.81 85 LYS A N 1
ATOM 667 C CA . LYS A 1 85 ? 8.424 -7.371 13.422 1.00 96.81 85 LYS A CA 1
ATOM 668 C C . LYS A 1 85 ? 7.845 -8.246 12.306 1.00 96.81 85 LYS A C 1
ATOM 670 O O . LYS A 1 85 ? 7.710 -9.446 12.499 1.00 96.81 85 LYS A O 1
ATOM 675 N N . LEU A 1 86 ? 7.520 -7.659 11.156 1.00 96.56 86 LEU A N 1
ATOM 676 C CA . LEU A 1 86 ? 6.965 -8.376 10.007 1.00 96.56 86 LEU A CA 1
ATOM 677 C C . LEU A 1 86 ? 7.972 -9.369 9.419 1.00 96.56 86 LEU A C 1
ATOM 679 O O . LEU A 1 86 ? 7.615 -10.515 9.167 1.00 96.56 86 LEU A O 1
ATOM 683 N N . VAL A 1 87 ? 9.234 -8.956 9.267 1.00 95.81 87 VAL A N 1
ATOM 684 C CA . VAL A 1 87 ? 10.321 -9.834 8.813 1.00 95.81 87 VAL A CA 1
ATOM 685 C C . VAL A 1 87 ? 10.530 -10.987 9.793 1.00 95.81 87 VAL A C 1
ATOM 687 O O . VAL A 1 87 ? 10.546 -12.136 9.359 1.00 95.81 87 VAL A O 1
ATOM 690 N N . ASP A 1 88 ? 10.620 -10.700 11.095 1.00 95.50 88 ASP A N 1
ATOM 691 C CA . ASP A 1 88 ? 10.799 -11.720 12.134 1.00 95.50 88 ASP A CA 1
ATOM 692 C C . ASP A 1 88 ? 9.660 -12.759 12.104 1.00 95.50 88 ASP A C 1
ATOM 694 O O . ASP A 1 88 ? 9.933 -13.956 12.138 1.00 95.50 88 ASP A O 1
ATOM 698 N N . LEU A 1 89 ? 8.401 -12.315 11.972 1.00 93.62 89 LEU A N 1
ATOM 699 C CA . LEU A 1 89 ? 7.226 -13.196 11.875 1.00 93.62 89 LEU A CA 1
ATOM 700 C C . LEU A 1 89 ? 7.249 -14.081 10.625 1.00 93.62 89 LEU A C 1
ATOM 702 O O . LEU A 1 89 ? 6.967 -15.275 10.696 1.00 93.62 89 LEU A O 1
ATOM 706 N N . THR A 1 90 ? 7.604 -13.515 9.470 1.00 89.31 90 THR A N 1
ATOM 707 C CA . THR A 1 90 ? 7.712 -14.310 8.237 1.00 89.31 90 THR A CA 1
ATOM 708 C C . THR A 1 90 ? 8.878 -15.299 8.292 1.00 89.31 90 THR A C 1
ATOM 710 O O . THR A 1 90 ? 8.765 -16.408 7.778 1.00 89.31 90 THR A O 1
ATOM 713 N N . ALA A 1 91 ? 9.980 -14.943 8.960 1.00 90.81 91 ALA A N 1
ATOM 714 C CA . ALA A 1 91 ? 11.146 -15.809 9.113 1.00 90.81 91 ALA A CA 1
ATOM 715 C C . ALA A 1 91 ? 10.916 -16.958 10.110 1.00 90.81 91 ALA A C 1
ATOM 717 O O . ALA A 1 91 ? 11.519 -18.019 9.953 1.00 90.81 91 ALA A O 1
ATOM 718 N N . SER A 1 92 ? 10.048 -16.780 11.113 1.00 90.56 92 SER A N 1
ATOM 719 C CA . SER A 1 92 ? 9.683 -17.846 12.055 1.00 90.56 92 SER A CA 1
ATOM 720 C C . SER A 1 92 ? 8.721 -18.883 11.472 1.00 90.56 92 SER A C 1
ATOM 722 O O . SER A 1 92 ? 8.468 -19.893 12.125 1.00 90.56 92 SER A O 1
ATOM 724 N N . GLY A 1 93 ? 8.180 -18.654 10.269 1.00 85.00 93 GLY A N 1
ATOM 725 C CA . GLY A 1 93 ? 7.139 -19.501 9.681 1.00 85.00 93 GLY A CA 1
ATOM 726 C C . GLY A 1 93 ? 5.784 -19.359 10.379 1.00 85.00 93 GLY A C 1
ATOM 727 O O . GLY A 1 93 ? 4.931 -20.234 10.250 1.00 85.00 93 GLY A O 1
ATOM 728 N N . THR A 1 94 ? 5.587 -18.282 11.145 1.00 86.19 94 THR A N 1
ATOM 729 C CA . THR A 1 94 ? 4.301 -17.985 11.775 1.00 86.19 94 THR A CA 1
ATOM 730 C C . THR A 1 94 ? 3.281 -17.658 10.691 1.00 86.19 94 THR A C 1
ATOM 732 O O . THR A 1 94 ? 3.535 -16.816 9.830 1.00 86.19 94 THR A O 1
ATOM 735 N N . VAL A 1 95 ? 2.115 -18.302 10.743 1.00 84.00 95 VAL A N 1
ATOM 736 C CA . VAL A 1 95 ? 0.994 -17.955 9.866 1.00 84.00 95 VAL A CA 1
ATOM 737 C C . VAL A 1 95 ? 0.457 -16.599 10.309 1.00 84.00 95 VAL A C 1
ATOM 739 O O . VAL A 1 95 ? 0.008 -16.444 11.442 1.00 84.00 95 VAL A O 1
ATOM 742 N N . VAL A 1 96 ? 0.541 -15.614 9.418 1.00 92.12 96 VAL A N 1
ATOM 743 C CA . VAL A 1 96 ? 0.064 -14.253 9.666 1.00 92.12 96 VAL A CA 1
ATOM 744 C C . VAL A 1 96 ? -1.125 -13.972 8.764 1.00 92.12 96 VAL A C 1
ATOM 746 O O . VAL A 1 96 ? -1.103 -14.292 7.576 1.00 92.12 96 VAL A O 1
ATOM 749 N N . GLU A 1 97 ? -2.138 -13.315 9.308 1.00 93.94 97 GLU A N 1
ATOM 750 C CA . GLU A 1 97 ? -3.289 -12.836 8.546 1.00 93.94 97 GLU A CA 1
ATOM 751 C C . GLU A 1 97 ? -3.372 -11.313 8.588 1.00 93.94 97 GLU A C 1
ATOM 753 O O . GLU A 1 97 ? -3.014 -10.683 9.582 1.00 93.94 97 GLU A O 1
ATOM 758 N N . VAL A 1 98 ? -3.883 -10.701 7.522 1.00 94.94 98 VAL A N 1
ATOM 759 C CA . VAL A 1 98 ? -4.359 -9.316 7.563 1.00 94.94 98 VAL A CA 1
ATOM 760 C C . VAL A 1 98 ? -5.866 -9.329 7.761 1.00 94.94 98 VAL A C 1
ATOM 762 O O . VAL A 1 98 ? -6.588 -10.055 7.076 1.00 94.94 98 VAL A O 1
ATOM 765 N N . GLY A 1 99 ? -6.356 -8.523 8.696 1.00 93.12 99 GLY A N 1
ATOM 766 C CA . GLY A 1 99 ? -7.767 -8.542 9.043 1.00 93.12 99 GLY A CA 1
ATOM 767 C C . GLY A 1 99 ? -8.206 -7.374 9.907 1.00 93.12 99 GLY A C 1
ATOM 768 O O . GLY A 1 99 ? -7.494 -6.387 10.122 1.00 93.12 99 GLY A O 1
ATOM 769 N N . THR A 1 100 ? -9.434 -7.475 10.390 1.00 91.00 100 THR A N 1
ATOM 770 C CA . THR A 1 100 ? -10.044 -6.474 11.258 1.00 91.00 100 THR A CA 1
ATOM 771 C C . THR A 1 100 ? -10.961 -7.142 12.272 1.00 91.00 100 THR A C 1
ATOM 773 O O . THR A 1 100 ? -11.383 -8.280 12.076 1.00 91.00 100 THR A O 1
ATOM 776 N N . THR A 1 101 ? -11.276 -6.448 13.365 1.00 84.06 101 THR A N 1
ATOM 777 C CA . THR A 1 101 ? -12.208 -6.973 14.365 1.00 84.06 101 THR A CA 1
ATOM 778 C C . THR A 1 101 ? -13.608 -6.411 14.171 1.00 84.06 101 THR A C 1
ATOM 780 O O . THR A 1 101 ? -13.814 -5.217 13.928 1.00 84.06 101 THR A O 1
ATOM 783 N N . MET A 1 102 ? -14.601 -7.284 14.305 1.00 77.62 102 MET A N 1
ATOM 784 C CA . MET A 1 102 ? -16.016 -6.952 14.221 1.00 77.62 102 MET A CA 1
ATOM 785 C C . MET A 1 102 ? -16.688 -7.173 15.569 1.00 77.62 102 MET A C 1
ATOM 787 O O . MET A 1 102 ? -16.443 -8.161 16.244 1.00 77.62 102 MET A O 1
ATOM 791 N N . MET A 1 103 ? -17.582 -6.270 15.967 1.00 67.75 103 MET A N 1
ATOM 792 C CA . MET A 1 103 ? -18.432 -6.528 17.131 1.00 67.75 103 MET A CA 1
ATOM 793 C C . MET A 1 103 ? -19.575 -7.468 16.748 1.00 67.75 103 MET A C 1
ATOM 795 O O . MET A 1 103 ? -20.376 -7.123 15.872 1.00 67.75 103 MET A O 1
ATOM 799 N N . ARG A 1 104 ? -19.698 -8.597 17.451 1.00 63.47 104 ARG A N 1
ATOM 800 C CA . ARG A 1 104 ? -20.843 -9.507 17.342 1.00 63.47 104 ARG A CA 1
ATOM 801 C C . ARG A 1 104 ? -22.014 -9.017 18.187 1.00 63.47 104 ARG A C 1
ATOM 803 O O . ARG A 1 104 ? -21.977 -9.015 19.417 1.00 63.47 104 ARG A O 1
ATOM 810 N N . SER A 1 105 ? -23.065 -8.538 17.520 1.00 59.88 105 SER A N 1
ATOM 811 C CA . SER A 1 105 ? -24.265 -8.022 18.194 1.00 59.88 105 SER A CA 1
ATOM 812 C C . SER A 1 105 ? -25.130 -9.122 18.804 1.00 59.88 105 SER A C 1
ATOM 814 O O . SER A 1 105 ? -25.811 -8.875 19.794 1.00 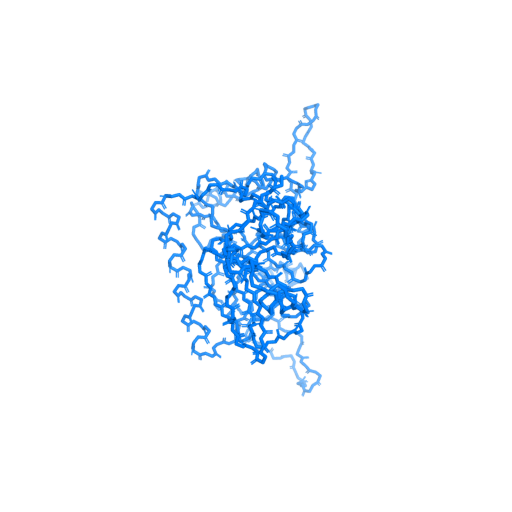59.88 105 SER A O 1
ATOM 816 N N . ASP A 1 106 ? -25.111 -10.313 18.212 1.00 57.97 106 ASP A N 1
ATOM 817 C CA . ASP A 1 106 ? -25.796 -11.515 18.689 1.00 57.97 106 ASP A CA 1
ATOM 818 C C . ASP A 1 106 ? -25.211 -12.000 20.021 1.00 57.97 106 ASP A C 1
ATOM 820 O O . ASP A 1 106 ? -25.955 -12.299 20.954 1.00 57.97 106 ASP A O 1
ATOM 824 N N . VAL A 1 107 ? -23.886 -11.965 20.158 1.00 51.78 107 VAL A N 1
ATOM 825 C CA . VAL A 1 107 ? -23.216 -12.394 21.388 1.00 51.78 107 VAL A CA 1
ATOM 826 C C . VAL A 1 107 ? -23.320 -11.355 22.504 1.00 51.78 107 VAL A C 1
ATOM 828 O O . VAL A 1 107 ? -23.581 -11.709 23.655 1.00 51.78 107 VAL A O 1
ATOM 831 N N . TRP A 1 108 ? -23.238 -10.061 22.169 1.00 47.84 108 TRP A N 1
ATOM 832 C CA . TRP A 1 108 ? -23.465 -8.984 23.140 1.00 47.84 108 TRP A CA 1
ATOM 833 C C . TRP A 1 108 ? -24.804 -9.135 23.877 1.00 47.84 108 TRP A C 1
ATOM 835 O O . TRP A 1 108 ? -24.874 -8.912 25.089 1.00 47.84 108 TRP A O 1
ATOM 845 N N . GLN A 1 109 ? -25.866 -9.527 23.165 1.00 49.59 109 GLN A N 1
ATOM 846 C CA . GLN A 1 109 ? -27.187 -9.718 23.769 1.00 49.59 109 GLN A CA 1
ATOM 847 C C . GLN A 1 109 ? -27.231 -10.902 24.740 1.00 49.59 109 GLN A C 1
ATOM 849 O O . GLN A 1 109 ? -27.930 -10.822 25.749 1.00 49.59 109 GLN A O 1
ATOM 854 N N . ALA A 1 110 ? -26.473 -11.965 24.468 1.00 52.09 110 ALA A N 1
ATOM 855 C CA . ALA A 1 110 ? -26.454 -13.170 25.288 1.00 52.09 110 ALA A CA 1
ATOM 856 C C . ALA A 1 110 ? -25.558 -13.035 26.532 1.00 52.09 110 ALA A C 1
ATOM 858 O O . ALA A 1 110 ? -25.954 -13.447 27.621 1.00 52.09 110 ALA A O 1
ATOM 859 N N . THR A 1 111 ? -24.368 -12.439 26.399 1.00 49.81 111 THR A N 1
ATOM 860 C CA . THR A 1 111 ? -23.331 -12.494 27.449 1.00 49.81 111 THR A CA 1
ATOM 861 C C . THR A 1 111 ? -23.061 -11.155 28.134 1.00 49.81 111 THR A C 1
ATOM 863 O O . THR A 1 111 ? -22.349 -11.116 29.139 1.00 49.81 111 THR A O 1
ATOM 866 N N . LYS A 1 112 ? -23.598 -10.037 27.613 1.00 49.06 112 LYS A N 1
ATOM 867 C CA . LYS A 1 112 ? -23.194 -8.661 27.981 1.00 49.06 112 LYS A CA 1
ATOM 868 C C . LYS A 1 112 ? -21.675 -8.433 27.900 1.00 49.06 112 LYS A C 1
ATOM 870 O O . LYS A 1 112 ? -21.149 -7.518 28.537 1.00 49.06 112 LYS A O 1
ATOM 875 N N . ARG A 1 113 ? -20.960 -9.255 27.126 1.00 46.25 113 ARG A N 1
ATOM 876 C CA . ARG A 1 113 ? -19.547 -9.081 26.783 1.00 46.25 113 ARG A CA 1
ATOM 877 C C . ARG A 1 113 ? -19.456 -8.670 25.322 1.00 46.25 113 ARG A C 1
ATOM 879 O O . ARG A 1 113 ? -20.223 -9.138 24.486 1.00 46.25 113 ARG A O 1
ATOM 886 N N . VAL A 1 114 ? -18.549 -7.744 25.017 1.00 51.41 114 VAL A N 1
ATOM 887 C CA . VAL A 1 114 ? -18.220 -7.443 23.621 1.00 51.41 114 VAL A CA 1
ATOM 888 C C . VAL A 1 114 ? -17.308 -8.560 23.150 1.00 51.41 114 VAL A C 1
ATOM 890 O O . VAL A 1 114 ? -16.109 -8.518 23.411 1.00 51.41 114 VAL A O 1
ATOM 893 N N . GLU A 1 115 ? -17.877 -9.550 22.479 1.00 61.25 115 GLU A N 1
ATOM 894 C CA . GLU A 1 115 ? -17.078 -10.519 21.742 1.00 61.25 115 GLU A CA 1
ATOM 895 C C . GLU A 1 115 ? -16.718 -9.908 20.385 1.00 61.25 115 GLU A C 1
ATOM 897 O O . GLU A 1 115 ? -17.580 -9.470 19.610 1.00 61.25 115 GLU A O 1
ATOM 902 N N . GLN A 1 116 ? -15.412 -9.736 20.183 1.00 66.38 116 GLN A N 1
ATOM 903 C CA . GLN A 1 116 ? -14.841 -9.289 18.923 1.00 66.38 116 GLN A CA 1
ATOM 904 C C . GLN A 1 116 ? -14.576 -10.530 18.084 1.00 66.38 116 GLN A C 1
ATOM 906 O O . GLN A 1 116 ? -13.871 -11.423 18.532 1.00 66.38 116 GLN A O 1
ATOM 911 N N . ASP A 1 117 ? -15.148 -10.573 16.891 1.00 75.75 117 ASP A N 1
ATOM 912 C CA . ASP A 1 117 ? -14.868 -11.612 15.913 1.00 75.75 117 ASP A CA 1
ATOM 913 C C . ASP A 1 117 ? -13.769 -11.140 14.962 1.00 75.75 117 ASP A C 1
ATOM 915 O O . ASP A 1 117 ? -13.680 -9.943 14.650 1.00 75.75 117 ASP A O 1
ATOM 919 N N . TRP A 1 118 ? -12.921 -12.064 14.530 1.00 86.25 118 TRP A N 1
ATOM 920 C CA . TRP A 1 118 ? -11.846 -11.777 13.593 1.00 86.25 118 TRP A CA 1
ATOM 921 C C . TRP A 1 118 ? -12.349 -11.967 12.171 1.00 86.25 118 TRP A C 1
ATOM 923 O O . TRP A 1 118 ? -12.870 -13.015 11.804 1.00 86.25 118 TRP A O 1
ATOM 933 N N . HIS A 1 119 ? -12.184 -10.935 11.353 1.00 88.31 119 HIS A N 1
ATOM 934 C CA . HIS A 1 119 ? -12.496 -11.003 9.939 1.00 88.31 119 HIS A CA 1
ATOM 935 C C . HIS A 1 119 ? -11.209 -10.946 9.125 1.00 88.31 119 HIS A C 1
ATOM 937 O O . HIS A 1 119 ? -10.602 -9.878 8.976 1.00 88.31 119 HIS A O 1
ATOM 943 N N . THR A 1 120 ? -10.816 -12.099 8.592 1.00 90.88 120 THR A N 1
ATOM 944 C CA . THR A 1 120 ? -9.677 -12.242 7.688 1.00 90.88 120 THR A CA 1
ATOM 945 C C . THR A 1 120 ? -9.976 -11.563 6.355 1.00 90.88 120 THR A C 1
ATOM 947 O O . THR A 1 120 ? -10.975 -11.853 5.698 1.00 90.88 120 THR A O 1
ATOM 950 N N . ILE A 1 121 ? -9.091 -10.657 5.949 1.00 93.56 121 ILE A N 1
ATOM 951 C CA . ILE A 1 121 ? -9.095 -10.029 4.623 1.00 93.56 121 ILE A CA 1
ATOM 952 C C . ILE A 1 121 ? -8.160 -10.801 3.686 1.00 93.56 121 ILE A C 1
ATOM 954 O O . ILE A 1 121 ? -8.474 -10.956 2.512 1.00 93.56 121 ILE A O 1
ATOM 958 N N . GLY A 1 122 ? -7.031 -11.299 4.200 1.00 91.94 122 GLY A N 1
ATOM 959 C CA . GLY A 1 122 ? -6.077 -12.093 3.430 1.00 91.94 122 GLY A CA 1
ATOM 960 C C . GLY A 1 122 ? -5.081 -12.847 4.308 1.00 91.94 122 GLY A C 1
ATOM 961 O O . GLY A 1 122 ? -4.790 -12.450 5.437 1.00 91.94 122 GLY A O 1
ATOM 962 N N . GLU A 1 123 ? -4.540 -13.931 3.767 1.00 91.81 123 GLU A N 1
ATOM 963 C CA . GLU A 1 123 ? -3.511 -14.765 4.383 1.00 91.81 123 GLU A CA 1
ATOM 964 C C . GLU A 1 123 ? -2.129 -14.358 3.856 1.00 91.81 123 GLU A C 1
ATOM 966 O O . GLU A 1 123 ? -1.930 -14.185 2.649 1.00 91.81 123 GLU A O 1
ATOM 971 N N . LEU A 1 124 ? -1.157 -14.219 4.760 1.00 91.88 124 LEU A N 1
ATOM 972 C CA . LEU A 1 124 ? 0.170 -13.675 4.461 1.00 91.88 124 LEU A CA 1
ATOM 973 C C . LEU A 1 124 ? 1.272 -14.743 4.472 1.00 91.88 124 LEU A C 1
ATOM 975 O O . LEU A 1 124 ? 2.438 -14.450 4.751 1.00 91.88 124 LEU A O 1
ATOM 979 N N . ASP A 1 125 ? 0.917 -15.985 4.140 1.00 88.44 125 ASP A N 1
ATOM 980 C CA . ASP A 1 125 ? 1.888 -17.070 4.007 1.00 88.44 125 ASP A CA 1
ATOM 981 C C . ASP A 1 125 ? 2.876 -16.806 2.855 1.00 88.44 125 ASP A C 1
ATOM 983 O O . ASP A 1 125 ? 2.496 -16.387 1.753 1.00 88.44 125 ASP A O 1
ATOM 987 N N . GLY A 1 126 ? 4.164 -17.027 3.128 1.00 88.69 126 GLY A N 1
ATOM 988 C CA . GLY A 1 126 ? 5.271 -16.798 2.195 1.00 88.69 126 GLY A CA 1
ATOM 989 C C . GLY A 1 126 ? 5.540 -15.328 1.839 1.00 88.69 126 GLY A C 1
ATOM 990 O O . GLY A 1 126 ? 6.180 -15.053 0.820 1.00 88.69 126 GLY A O 1
ATOM 991 N N . TYR A 1 127 ? 5.048 -14.365 2.627 1.00 93.56 127 TYR A N 1
ATOM 992 C CA . TYR A 1 127 ? 5.245 -12.941 2.334 1.00 93.56 127 TYR A CA 1
ATOM 993 C C . TYR A 1 127 ? 6.695 -12.516 2.539 1.00 93.56 127 TYR A C 1
ATOM 995 O O . TYR A 1 127 ? 7.345 -12.866 3.517 1.00 93.56 127 TYR A O 1
ATOM 1003 N N . THR A 1 128 ? 7.190 -11.685 1.625 1.00 94.88 128 THR A N 1
ATOM 1004 C CA . THR A 1 128 ? 8.426 -10.924 1.812 1.00 94.88 128 THR A CA 1
ATOM 1005 C C . THR A 1 128 ? 8.078 -9.461 2.032 1.00 94.88 128 THR A C 1
ATOM 1007 O O . THR A 1 128 ? 7.428 -8.844 1.186 1.00 94.88 128 THR A O 1
ATOM 1010 N N . TRP A 1 129 ? 8.555 -8.895 3.140 1.00 96.94 129 TRP A N 1
ATOM 1011 C CA . TRP A 1 129 ? 8.342 -7.492 3.492 1.00 96.94 129 TRP A CA 1
ATOM 1012 C C . TRP A 1 129 ? 9.554 -6.630 3.158 1.00 96.94 129 TRP A C 1
ATOM 1014 O O . TRP A 1 129 ? 10.700 -7.015 3.402 1.00 96.94 129 TRP A O 1
ATOM 1024 N N . LYS A 1 130 ? 9.302 -5.440 2.612 1.00 96.81 130 LYS A N 1
ATOM 1025 C CA . LYS A 1 130 ? 10.322 -4.420 2.346 1.00 96.81 130 LYS A CA 1
ATOM 1026 C C . LYS A 1 130 ? 9.796 -3.035 2.710 1.00 96.81 130 LYS A C 1
ATOM 1028 O O . LYS A 1 130 ? 8.603 -2.773 2.578 1.00 96.81 130 LYS A O 1
ATOM 1033 N N . GLY A 1 131 ? 10.702 -2.161 3.143 1.00 95.31 131 GLY A N 1
ATOM 1034 C CA . GLY A 1 131 ? 10.421 -0.735 3.290 1.00 95.31 131 GLY A CA 1
ATOM 1035 C C . GLY A 1 131 ? 10.620 0.029 1.982 1.00 95.31 131 GLY A C 1
ATOM 1036 O O . GLY A 1 131 ? 11.371 -0.421 1.113 1.00 95.31 131 GLY A O 1
ATOM 1037 N N . GLU A 1 132 ? 9.961 1.179 1.862 1.00 89.75 132 GLU A N 1
ATOM 1038 C CA . GLU A 1 132 ? 10.149 2.152 0.779 1.00 89.75 132 GLU A CA 1
ATOM 1039 C C . GLU A 1 132 ? 9.999 1.568 -0.641 1.00 89.75 132 GLU A C 1
ATOM 1041 O O . GLU A 1 132 ? 10.813 1.790 -1.545 1.00 89.75 132 GLU A O 1
ATOM 1046 N N . VAL A 1 133 ? 8.923 0.820 -0.881 1.00 90.38 133 VAL A N 1
ATOM 1047 C CA . VAL A 1 133 ? 8.712 0.144 -2.167 1.00 90.38 133 VAL A CA 1
ATOM 1048 C C . VAL A 1 133 ? 7.953 1.040 -3.139 1.00 90.38 133 VAL A C 1
ATOM 1050 O O . VAL A 1 133 ? 6.786 1.368 -2.938 1.00 90.38 133 VAL A O 1
ATOM 1053 N N . THR A 1 134 ? 8.607 1.395 -4.249 1.00 89.88 134 THR A N 1
ATOM 1054 C CA . THR A 1 134 ? 7.975 2.165 -5.330 1.00 89.88 134 THR A CA 1
ATOM 1055 C C . THR A 1 134 ? 7.164 1.260 -6.260 1.00 89.88 134 THR A C 1
ATOM 1057 O O . THR A 1 134 ? 7.663 0.248 -6.763 1.00 89.88 134 THR A O 1
ATOM 1060 N N . ARG A 1 135 ? 5.914 1.644 -6.530 1.00 86.88 135 ARG A N 1
ATOM 1061 C CA . ARG A 1 135 ? 4.985 0.940 -7.423 1.00 86.88 135 ARG A CA 1
ATOM 1062 C C . ARG A 1 135 ? 4.301 1.907 -8.375 1.00 86.88 135 ARG A C 1
ATOM 1064 O O . ARG A 1 135 ? 4.069 3.069 -8.052 1.00 86.88 135 ARG A O 1
ATOM 1071 N N . ALA A 1 136 ? 3.985 1.420 -9.571 1.00 85.25 136 ALA A N 1
ATOM 1072 C CA . ALA A 1 136 ? 3.099 2.136 -10.477 1.00 85.25 136 ALA A CA 1
ATOM 1073 C C . ALA A 1 136 ? 1.657 1.988 -9.977 1.00 85.25 136 ALA A C 1
ATOM 1075 O O . ALA A 1 136 ? 1.208 0.866 -9.762 1.00 85.25 136 ALA A O 1
ATOM 1076 N N . LEU A 1 137 ? 0.953 3.108 -9.810 1.00 79.44 137 LEU A N 1
ATOM 1077 C CA . LEU A 1 137 ? -0.474 3.104 -9.464 1.00 79.44 137 LEU A CA 1
ATOM 1078 C C . LEU A 1 137 ? -1.354 3.224 -10.707 1.00 79.44 137 LEU A C 1
ATOM 1080 O O . LEU A 1 137 ? -2.397 2.589 -10.794 1.00 79.44 137 LEU A O 1
ATOM 1084 N N . SER A 1 138 ? -0.920 4.027 -11.679 1.00 74.62 138 SER A N 1
ATOM 1085 C CA . SER A 1 138 ? -1.637 4.258 -12.932 1.00 74.62 138 SER A CA 1
ATOM 1086 C C . SER A 1 138 ? -0.683 4.722 -14.036 1.00 74.62 138 SER A C 1
ATOM 1088 O O . SER A 1 138 ? 0.532 4.884 -13.839 1.00 74.62 138 SER A O 1
ATOM 1090 N N . ASP A 1 139 ? -1.238 4.998 -15.215 1.00 68.50 139 ASP A N 1
ATOM 1091 C CA . ASP A 1 139 ? -0.512 5.679 -16.281 1.00 68.50 139 ASP A CA 1
ATOM 1092 C C . ASP A 1 139 ? -0.041 7.058 -15.803 1.00 68.50 139 ASP A C 1
ATOM 1094 O O . ASP A 1 139 ? -0.827 7.912 -15.394 1.00 68.50 139 ASP A O 1
ATOM 1098 N N . GLY A 1 140 ? 1.278 7.261 -15.812 1.00 72.62 140 GLY A N 1
ATOM 1099 C CA . GLY A 1 140 ? 1.911 8.509 -15.379 1.00 72.62 140 GLY A CA 1
ATOM 1100 C C . GLY A 1 140 ? 2.090 8.687 -13.865 1.00 72.62 140 GLY A C 1
ATOM 1101 O O . GLY A 1 140 ? 2.567 9.749 -13.452 1.00 72.62 140 GLY A O 1
ATOM 1102 N N . GLN A 1 141 ? 1.766 7.692 -13.031 1.00 82.50 141 GLN A N 1
ATOM 1103 C CA . GLN A 1 141 ? 1.860 7.818 -11.573 1.00 82.50 141 GLN A CA 1
ATOM 1104 C C . GLN A 1 141 ? 2.569 6.645 -10.897 1.00 82.50 141 GLN A C 1
ATOM 1106 O O . GLN A 1 141 ? 2.250 5.478 -11.128 1.00 82.50 141 GLN A O 1
ATOM 1111 N N . LYS A 1 142 ? 3.481 6.989 -9.986 1.00 86.50 142 LYS A N 1
ATOM 1112 C CA . LYS A 1 142 ? 4.073 6.079 -9.009 1.00 86.50 142 LYS A CA 1
ATOM 1113 C C . LYS A 1 142 ? 3.797 6.563 -7.590 1.00 86.50 142 LYS A C 1
ATOM 1115 O O . LYS A 1 142 ? 3.868 7.765 -7.343 1.00 86.50 142 LYS A O 1
ATOM 1120 N N . CYS A 1 143 ? 3.577 5.632 -6.673 1.00 88.00 143 CYS A N 1
ATOM 1121 C CA . CYS A 1 143 ? 3.701 5.870 -5.237 1.00 88.00 143 CYS A CA 1
ATOM 1122 C C . CYS A 1 143 ? 4.912 5.120 -4.697 1.00 88.00 143 CYS A C 1
ATOM 1124 O O . CYS A 1 143 ? 5.399 4.171 -5.317 1.00 88.00 143 CYS A O 1
ATOM 1126 N N . ARG A 1 144 ? 5.372 5.538 -3.524 1.00 91.06 144 ARG A N 1
ATOM 1127 C CA . ARG A 1 144 ? 6.279 4.755 -2.700 1.00 91.06 144 ARG A CA 1
ATOM 1128 C C . ARG A 1 144 ? 5.544 4.452 -1.408 1.00 91.06 144 ARG A C 1
ATOM 1130 O O . ARG A 1 144 ? 5.237 5.385 -0.685 1.00 91.06 144 ARG A O 1
ATOM 1137 N N . HIS A 1 145 ? 5.265 3.176 -1.186 1.00 94.75 145 HIS A N 1
ATOM 1138 C CA . HIS A 1 145 ? 4.677 2.693 0.054 1.00 94.75 145 HIS A CA 1
ATOM 1139 C C . HIS A 1 145 ? 5.743 2.666 1.146 1.00 94.75 145 HIS A C 1
ATOM 1141 O O . HIS A 1 145 ? 6.883 2.263 0.870 1.00 94.75 145 HIS A O 1
ATOM 1147 N N . ASP A 1 146 ? 5.372 3.029 2.369 1.00 96.06 146 ASP A N 1
ATOM 1148 C CA . ASP A 1 146 ? 6.279 2.970 3.518 1.00 96.06 146 ASP A CA 1
ATOM 1149 C C . ASP A 1 146 ? 6.724 1.534 3.799 1.00 96.06 146 ASP A C 1
ATOM 1151 O O . ASP A 1 146 ? 7.919 1.255 3.924 1.00 96.06 146 ASP A O 1
ATOM 1155 N N . LEU A 1 147 ? 5.766 0.604 3.823 1.00 97.50 147 LEU A N 1
ATOM 1156 C CA . LEU A 1 147 ? 6.004 -0.835 3.877 1.00 97.50 147 LEU A CA 1
ATOM 1157 C C . LEU A 1 147 ? 5.151 -1.544 2.834 1.00 97.50 147 LEU A C 1
ATOM 1159 O O . LEU A 1 147 ? 3.988 -1.203 2.620 1.00 97.50 147 LEU A O 1
ATOM 1163 N N . PHE A 1 148 ? 5.717 -2.579 2.224 1.00 97.19 148 PHE A N 1
ATOM 1164 C CA . PHE A 1 148 ? 5.019 -3.401 1.249 1.00 97.19 148 PHE A CA 1
ATOM 1165 C C . PHE A 1 148 ? 5.369 -4.875 1.431 1.00 97.19 148 PHE A C 1
ATOM 1167 O O . PHE A 1 148 ? 6.546 -5.238 1.536 1.00 97.19 148 PHE A O 1
ATOM 1174 N N . GLY A 1 149 ? 4.337 -5.711 1.438 1.00 95.75 149 GLY A N 1
ATOM 1175 C CA . GLY A 1 149 ? 4.401 -7.157 1.551 1.00 95.75 149 GLY A CA 1
ATOM 1176 C C . GLY A 1 149 ? 3.726 -7.829 0.360 1.00 95.75 149 GLY A C 1
ATOM 1177 O O . GLY A 1 149 ? 2.644 -7.430 -0.072 1.00 95.75 149 GLY A O 1
ATOM 1178 N N . ALA A 1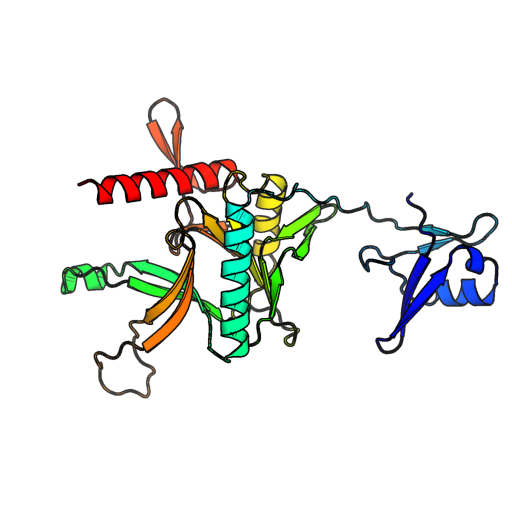 150 ? 4.377 -8.859 -0.171 1.00 94.12 150 ALA A N 1
ATOM 1179 C CA . ALA A 1 150 ? 3.809 -9.739 -1.186 1.00 94.12 150 ALA A CA 1
ATOM 1180 C C . ALA A 1 150 ? 4.440 -11.129 -1.100 1.00 94.12 150 ALA A C 1
ATOM 1182 O O . ALA A 1 150 ? 5.623 -11.252 -0.765 1.00 94.12 150 ALA A O 1
ATOM 1183 N N . ASN A 1 151 ? 3.690 -12.163 -1.477 1.00 92.06 151 ASN A N 1
ATOM 1184 C CA . ASN A 1 151 ? 4.268 -13.470 -1.754 1.00 92.06 151 ASN A CA 1
ATOM 1185 C C . ASN A 1 151 ? 4.928 -13.442 -3.143 1.00 92.06 151 ASN A C 1
ATOM 1187 O O . ASN A 1 151 ? 4.254 -13.377 -4.166 1.00 92.06 151 ASN A O 1
ATOM 1191 N N . LEU A 1 152 ? 6.263 -13.446 -3.181 1.00 86.25 152 LEU A N 1
ATOM 1192 C CA . LEU A 1 152 ? 7.028 -13.351 -4.433 1.00 86.25 152 LEU A CA 1
ATOM 1193 C C . LEU A 1 152 ? 7.163 -14.696 -5.164 1.00 86.25 152 LEU A C 1
ATOM 1195 O O . LEU A 1 152 ? 7.578 -14.719 -6.322 1.00 86.25 152 LEU A O 1
ATOM 1199 N N . SER A 1 153 ? 6.844 -15.805 -4.495 1.00 84.25 153 SER A N 1
ATOM 1200 C CA . SER A 1 153 ? 6.902 -17.158 -5.057 1.00 84.25 153 SER A CA 1
ATOM 1201 C C . SER A 1 153 ? 5.600 -17.558 -5.751 1.00 84.25 153 SER A C 1
ATOM 1203 O O . SER A 1 153 ? 5.611 -18.430 -6.618 1.00 84.25 153 SER A O 1
ATOM 1205 N N . LEU A 1 154 ? 4.484 -16.918 -5.398 1.00 79.75 154 LEU A N 1
ATOM 1206 C CA . LEU A 1 154 ? 3.192 -17.117 -6.038 1.00 79.75 154 LEU A CA 1
ATOM 1207 C C . LEU A 1 154 ? 2.974 -16.065 -7.126 1.00 79.75 154 LEU A C 1
ATOM 1209 O O . LEU A 1 154 ? 2.857 -14.874 -6.863 1.00 79.75 154 LEU A O 1
ATOM 1213 N N . LEU A 1 155 ? 2.864 -16.528 -8.370 1.00 68.88 155 LEU A N 1
ATOM 1214 C CA . LEU A 1 155 ? 2.484 -15.676 -9.501 1.00 68.88 155 LEU A CA 1
ATOM 1215 C C . LEU A 1 155 ? 0.967 -15.421 -9.560 1.00 68.88 155 LEU A C 1
ATOM 1217 O O . LEU A 1 155 ? 0.519 -14.563 -10.319 1.00 68.88 155 LEU A O 1
ATOM 1221 N N . ASN A 1 156 ? 0.175 -16.160 -8.775 1.00 69.94 156 ASN A N 1
ATOM 1222 C CA . ASN A 1 156 ? -1.278 -16.032 -8.740 1.00 69.94 156 ASN A CA 1
ATOM 1223 C C . ASN A 1 156 ? -1.694 -14.912 -7.782 1.00 69.94 156 ASN A C 1
ATOM 1225 O O . ASN A 1 156 ? -1.529 -15.021 -6.571 1.00 69.94 156 ASN A O 1
ATOM 1229 N N . PHE A 1 157 ? -2.298 -13.868 -8.340 1.00 72.31 157 PHE A N 1
ATOM 1230 C CA . PHE A 1 157 ? -2.904 -12.770 -7.596 1.00 72.31 157 PHE A CA 1
ATOM 1231 C C . PHE A 1 157 ? -4.336 -13.136 -7.218 1.00 72.31 157 PHE A C 1
ATOM 1233 O O . PHE A 1 157 ? -5.200 -13.212 -8.091 1.00 72.31 157 PHE A O 1
ATOM 1240 N N . THR A 1 158 ? -4.596 -13.375 -5.934 1.00 86.06 158 THR A N 1
ATOM 1241 C CA . THR A 1 158 ? -5.932 -13.752 -5.444 1.00 86.06 158 THR A CA 1
ATOM 1242 C C . THR A 1 158 ? -6.296 -12.944 -4.208 1.00 86.06 158 THR A C 1
ATOM 1244 O O . THR A 1 158 ? -5.406 -12.527 -3.475 1.00 86.06 158 THR A O 1
ATOM 1247 N N . ASP A 1 159 ? -7.591 -12.780 -3.937 1.00 86.81 159 ASP A N 1
ATOM 1248 C CA . ASP A 1 159 ? -8.067 -12.103 -2.719 1.00 86.81 159 ASP A CA 1
ATOM 1249 C C . ASP A 1 159 ? -7.593 -12.799 -1.435 1.00 86.81 159 ASP A C 1
ATOM 1251 O O . ASP A 1 159 ? -7.403 -12.151 -0.414 1.00 86.81 159 ASP A O 1
ATOM 1255 N N . ARG A 1 160 ? -7.322 -14.111 -1.494 1.00 88.62 160 ARG A N 1
ATOM 1256 C CA . ARG A 1 160 ? -6.747 -14.868 -0.375 1.00 88.62 160 ARG A CA 1
ATOM 1257 C C . ARG A 1 160 ? -5.293 -14.484 -0.086 1.00 88.62 160 ARG A C 1
ATOM 1259 O O . ARG A 1 160 ? -4.864 -14.600 1.052 1.00 88.62 160 ARG A O 1
ATOM 1266 N N . ASN A 1 161 ? -4.541 -14.044 -1.094 1.00 90.12 161 ASN A N 1
ATOM 1267 C CA . ASN A 1 161 ? -3.129 -13.674 -0.984 1.00 90.12 161 ASN A CA 1
ATOM 1268 C C . ASN A 1 161 ? -2.912 -12.280 -1.612 1.00 90.12 161 ASN A C 1
ATOM 1270 O O . ASN A 1 161 ? -2.307 -12.174 -2.685 1.00 90.12 161 ASN A O 1
ATOM 1274 N N . PRO A 1 162 ? -3.472 -11.216 -1.007 1.00 94.62 162 PRO A N 1
ATOM 1275 C CA . PRO A 1 162 ? -3.455 -9.888 -1.592 1.00 94.62 162 PRO A CA 1
ATOM 1276 C C . PRO A 1 162 ? -2.138 -9.178 -1.297 1.00 94.62 162 PRO A C 1
ATOM 1278 O O . PRO A 1 162 ? -1.602 -9.262 -0.198 1.00 94.62 162 PRO A O 1
ATOM 1281 N N . TRP A 1 163 ? -1.666 -8.343 -2.216 1.00 95.44 163 TRP A N 1
ATOM 1282 C CA . TRP A 1 163 ? -0.629 -7.382 -1.856 1.00 95.44 163 TRP A CA 1
ATOM 1283 C C . TRP A 1 163 ? -1.056 -6.552 -0.647 1.00 95.44 163 TRP A C 1
ATOM 1285 O O . TRP A 1 163 ? -2.208 -6.128 -0.552 1.00 95.44 163 TRP A O 1
ATOM 1295 N N . VAL A 1 164 ? -0.117 -6.293 0.260 1.00 97.12 164 VAL A N 1
ATOM 1296 C CA . VAL A 1 164 ? -0.379 -5.474 1.443 1.00 97.12 164 VAL A CA 1
ATOM 1297 C C . VAL A 1 164 ? 0.601 -4.317 1.477 1.00 97.12 164 VAL A C 1
ATOM 1299 O O . VAL A 1 164 ? 1.813 -4.517 1.522 1.00 97.12 164 VAL A O 1
ATOM 1302 N N . ALA A 1 165 ? 0.074 -3.101 1.480 1.00 97.75 165 ALA A N 1
ATOM 1303 C CA . ALA A 1 165 ? 0.824 -1.898 1.804 1.00 97.75 165 ALA A CA 1
ATOM 1304 C C . ALA A 1 165 ? 0.442 -1.421 3.208 1.00 97.75 165 ALA A C 1
ATOM 1306 O O . ALA A 1 165 ? -0.711 -1.555 3.620 1.00 97.75 165 ALA A O 1
ATOM 1307 N N . ILE A 1 166 ? 1.396 -0.854 3.939 1.00 98.25 166 ILE A N 1
ATOM 1308 C CA . ILE A 1 166 ? 1.138 -0.154 5.200 1.00 98.25 166 ILE A CA 1
ATOM 1309 C C . ILE A 1 166 ? 1.676 1.258 5.040 1.00 98.25 166 ILE A C 1
ATOM 1311 O O . ILE A 1 166 ? 2.868 1.415 4.791 1.00 98.25 166 ILE A O 1
ATOM 1315 N N . GLU A 1 167 ? 0.805 2.248 5.207 1.00 97.56 167 GLU A N 1
ATOM 1316 C CA . GLU A 1 167 ? 1.152 3.668 5.232 1.00 97.56 167 GLU A CA 1
ATOM 1317 C C . GLU A 1 167 ? 1.171 4.147 6.687 1.00 97.56 167 GLU A C 1
ATOM 1319 O O . GLU A 1 167 ? 0.166 4.058 7.407 1.00 97.56 167 GLU A O 1
ATOM 1324 N N . VAL A 1 168 ? 2.326 4.634 7.131 1.00 97.38 168 VAL A N 1
ATOM 1325 C CA . VAL A 1 168 ? 2.550 5.138 8.483 1.00 97.38 168 VAL A CA 1
ATOM 1326 C C . VAL A 1 168 ? 2.404 6.653 8.452 1.00 97.38 168 VAL A C 1
ATOM 1328 O O . VAL A 1 168 ? 3.163 7.359 7.809 1.00 97.38 168 VAL A O 1
ATOM 1331 N N . ILE A 1 169 ? 1.430 7.177 9.180 1.00 96.50 169 ILE A N 1
ATOM 1332 C CA . ILE A 1 169 ? 1.086 8.596 9.173 1.00 96.50 169 ILE A CA 1
ATOM 1333 C C . ILE A 1 169 ? 1.542 9.218 10.493 1.00 96.50 169 ILE A C 1
ATOM 1335 O O . ILE A 1 169 ? 1.048 8.855 11.566 1.00 96.50 169 ILE A O 1
ATOM 1339 N N . ASP A 1 170 ? 2.448 10.190 10.429 1.00 95.56 170 ASP A N 1
ATOM 1340 C CA . ASP A 1 170 ? 2.756 11.069 11.562 1.00 95.56 170 ASP A CA 1
ATOM 1341 C C . ASP A 1 170 ? 2.163 12.466 11.336 1.00 95.56 170 ASP A C 1
ATOM 1343 O O . ASP A 1 170 ? 1.184 12.860 11.974 1.00 95.56 170 ASP A O 1
ATOM 1347 N N . THR A 1 171 ? 2.689 13.190 10.352 1.00 90.56 171 THR A N 1
ATOM 1348 C CA . THR A 1 171 ? 2.306 14.573 10.036 1.00 90.56 171 THR A CA 1
ATOM 1349 C C . THR A 1 171 ? 1.617 14.716 8.682 1.00 90.56 171 THR A C 1
ATOM 1351 O O . THR A 1 171 ? 0.802 15.629 8.506 1.00 90.56 171 THR A O 1
ATOM 1354 N N . HIS A 1 172 ? 1.881 13.809 7.736 1.00 90.06 172 HIS A N 1
ATOM 1355 C CA . HIS A 1 172 ? 1.343 13.880 6.378 1.00 90.06 172 HIS A CA 1
ATOM 1356 C C . HIS A 1 172 ? 0.516 12.642 6.040 1.00 90.06 172 HIS A C 1
ATOM 1358 O O . HIS A 1 172 ? 0.990 11.516 6.083 1.00 90.06 172 HIS A O 1
ATOM 1364 N N . TYR A 1 173 ? -0.736 12.875 5.657 1.00 94.56 173 TYR A N 1
ATOM 1365 C CA . TYR A 1 173 ? -1.560 11.853 5.019 1.00 94.56 173 TYR A CA 1
ATOM 1366 C C . TYR A 1 173 ? -1.149 11.710 3.547 1.00 94.56 173 TYR A C 1
ATOM 1368 O O . TYR A 1 173 ? -0.581 12.661 2.993 1.00 94.56 173 TYR A O 1
ATOM 1376 N N . PRO A 1 174 ? -1.496 10.590 2.881 1.00 93.38 174 PRO A N 1
ATOM 1377 C CA . PRO A 1 174 ? -1.264 10.442 1.452 1.00 93.38 174 PRO A CA 1
ATOM 1378 C C . PRO A 1 174 ? -1.832 11.627 0.672 1.00 93.38 174 PRO A C 1
ATOM 1380 O O . PRO A 1 174 ? -2.880 12.176 1.020 1.00 93.38 174 PRO A O 1
ATOM 1383 N N . SER A 1 175 ? -1.181 12.030 -0.410 1.00 92.25 175 SER A N 1
ATOM 1384 C CA . SER A 1 175 ? -1.754 13.033 -1.309 1.00 92.25 175 SER A CA 1
ATOM 1385 C C . SER A 1 175 ? -3.071 12.519 -1.905 1.00 92.25 175 SER A C 1
ATOM 1387 O O . SER A 1 175 ? -3.219 11.318 -2.119 1.00 92.25 175 SER A O 1
ATOM 1389 N N . ASP A 1 176 ? -4.015 13.399 -2.263 1.00 92.81 176 ASP A N 1
ATOM 1390 C CA . ASP A 1 176 ? -5.254 12.960 -2.936 1.00 92.81 176 ASP A CA 1
ATOM 1391 C C . ASP A 1 176 ? -4.961 12.168 -4.218 1.00 92.81 176 ASP A C 1
ATOM 1393 O O . ASP A 1 176 ? -5.696 11.253 -4.581 1.00 92.81 176 ASP A O 1
ATOM 1397 N N . LYS A 1 177 ? -3.847 12.477 -4.890 1.00 91.19 177 LYS A N 1
ATOM 1398 C CA . LYS A 1 177 ? -3.415 11.750 -6.079 1.00 91.19 177 LYS A CA 1
ATOM 1399 C C . LYS A 1 177 ? -2.984 10.316 -5.744 1.00 91.19 177 LYS A C 1
ATOM 1401 O O . LYS A 1 177 ? -3.436 9.392 -6.418 1.00 91.19 177 LYS A O 1
ATOM 1406 N N . SER A 1 178 ? -2.143 10.102 -4.729 1.00 92.31 178 SER A N 1
ATOM 1407 C CA . SER A 1 178 ? -1.784 8.746 -4.272 1.00 92.31 178 SER A CA 1
ATOM 1408 C C . SER A 1 178 ? -2.991 8.000 -3.726 1.00 92.31 178 SER A C 1
ATOM 1410 O O . SER A 1 178 ? -3.231 6.869 -4.126 1.00 92.31 178 SER A O 1
ATOM 1412 N N . PHE A 1 179 ? -3.805 8.665 -2.909 1.00 95.31 179 PHE A N 1
ATOM 1413 C CA . PHE A 1 179 ? -5.017 8.102 -2.329 1.00 95.31 179 PHE A CA 1
ATOM 1414 C C . PHE A 1 179 ? -5.998 7.598 -3.395 1.00 95.31 179 PHE A C 1
ATOM 1416 O O . PHE A 1 179 ? -6.450 6.456 -3.336 1.00 95.31 179 PHE A O 1
ATOM 1423 N N . ASN A 1 180 ? -6.272 8.406 -4.423 1.00 94.56 180 ASN A N 1
ATOM 1424 C CA . ASN A 1 180 ? -7.103 7.985 -5.551 1.00 94.56 180 ASN A CA 1
ATOM 1425 C C . ASN A 1 180 ? -6.464 6.834 -6.332 1.00 94.56 180 ASN A C 1
ATOM 1427 O O . ASN A 1 180 ? -7.173 5.938 -6.777 1.00 94.56 180 ASN A O 1
ATOM 1431 N N . GLY A 1 181 ? -5.137 6.827 -6.471 1.00 93.62 181 GLY A N 1
ATOM 1432 C CA . GLY A 1 181 ? -4.424 5.708 -7.078 1.00 93.62 181 GLY A CA 1
ATOM 1433 C C . GLY A 1 181 ? -4.530 4.418 -6.256 1.00 93.62 181 GLY A C 1
ATOM 1434 O O . GLY A 1 181 ? -4.683 3.356 -6.847 1.00 93.62 181 GLY A O 1
ATOM 1435 N N . PHE A 1 182 ? -4.532 4.492 -4.918 1.00 96.00 182 PHE A N 1
ATOM 1436 C CA . PHE A 1 182 ? -4.777 3.343 -4.035 1.00 96.00 182 PHE A CA 1
ATOM 1437 C C . PHE A 1 182 ? -6.194 2.786 -4.209 1.00 96.00 182 PHE A C 1
ATOM 1439 O O . PHE A 1 182 ? -6.377 1.572 -4.321 1.00 96.00 182 PHE A O 1
ATOM 1446 N N . LEU A 1 183 ? -7.202 3.661 -4.267 1.00 96.56 183 LEU A N 1
ATOM 1447 C CA . LEU A 1 183 ? -8.578 3.255 -4.557 1.00 96.56 183 LEU A CA 1
ATOM 1448 C C . LEU A 1 183 ? -8.669 2.592 -5.938 1.00 96.56 183 LEU A C 1
ATOM 1450 O O . LEU A 1 183 ? -9.194 1.492 -6.060 1.00 96.56 183 LEU A O 1
ATOM 1454 N N . ASP A 1 184 ? -8.107 3.217 -6.968 1.00 94.62 184 ASP A N 1
ATOM 1455 C CA . ASP A 1 184 ? -8.205 2.709 -8.335 1.00 94.62 184 ASP A CA 1
ATOM 1456 C C . ASP A 1 184 ? -7.521 1.347 -8.511 1.00 94.62 184 ASP A C 1
ATOM 1458 O O . ASP A 1 184 ? -8.106 0.425 -9.081 1.00 94.62 184 ASP A O 1
ATOM 1462 N N . ILE A 1 185 ? -6.303 1.184 -7.983 1.00 93.94 185 ILE A N 1
ATOM 1463 C CA . ILE A 1 185 ? -5.568 -0.075 -8.121 1.00 93.94 185 ILE A CA 1
ATOM 1464 C C . ILE A 1 185 ? -6.197 -1.192 -7.277 1.00 93.94 185 ILE A C 1
ATOM 1466 O O . ILE A 1 185 ? -6.334 -2.310 -7.770 1.00 93.94 185 ILE A O 1
ATOM 1470 N N . SER A 1 186 ? -6.654 -0.899 -6.052 1.00 95.62 186 SER A N 1
ATOM 1471 C CA . SER A 1 186 ? -7.316 -1.896 -5.193 1.00 95.62 186 SER A CA 1
ATOM 1472 C C . SER A 1 186 ? -8.690 -2.319 -5.711 1.00 95.62 186 SER A C 1
ATOM 1474 O O . SER A 1 186 ? -9.191 -3.365 -5.316 1.00 95.62 186 SER A O 1
ATOM 1476 N N . ALA A 1 187 ? -9.317 -1.537 -6.596 1.00 95.50 187 ALA A N 1
ATOM 1477 C CA . ALA A 1 187 ? -10.552 -1.928 -7.276 1.00 95.50 187 ALA A CA 1
ATOM 1478 C C . ALA A 1 187 ? -10.325 -2.988 -8.369 1.00 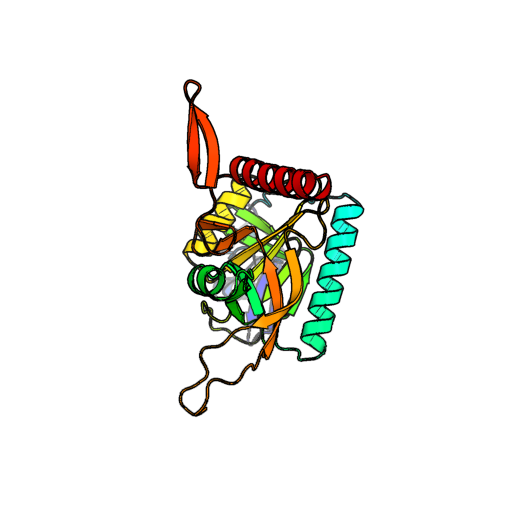95.50 187 ALA A C 1
ATOM 1480 O O . ALA A 1 187 ? -11.284 -3.595 -8.842 1.00 95.50 187 ALA A O 1
ATOM 1481 N N . ARG A 1 188 ? -9.074 -3.170 -8.813 1.00 92.62 188 ARG A N 1
ATOM 1482 C CA . ARG A 1 188 ? -8.711 -3.992 -9.979 1.00 92.62 188 ARG A CA 1
ATOM 1483 C C . ARG A 1 188 ? -7.793 -5.155 -9.628 1.00 92.62 188 ARG A C 1
ATOM 1485 O O . ARG A 1 188 ? -7.785 -6.151 -10.343 1.00 92.62 188 ARG A O 1
ATOM 1492 N N . LEU A 1 189 ? -6.998 -5.002 -8.574 1.00 92.38 189 LEU A N 1
ATOM 1493 C CA . LEU A 1 189 ? -6.049 -5.993 -8.091 1.00 92.38 189 LEU A CA 1
ATOM 1494 C C . LEU A 1 189 ? -6.319 -6.284 -6.611 1.00 92.38 189 LEU A C 1
ATOM 1496 O O . LEU A 1 189 ? -6.692 -5.357 -5.886 1.00 92.38 189 LEU A O 1
ATOM 1500 N N . PRO A 1 190 ? -6.056 -7.518 -6.145 1.00 93.81 190 PRO A N 1
ATOM 1501 C CA . PRO A 1 190 ? -6.013 -7.845 -4.724 1.00 93.81 190 PRO A CA 1
ATOM 1502 C C . PRO A 1 190 ? -4.913 -7.040 -4.016 1.00 93.81 190 PRO A C 1
ATOM 1504 O O . PRO A 1 190 ? -3.759 -7.461 -3.935 1.00 93.81 190 PRO A O 1
ATOM 1507 N N . LEU A 1 191 ? -5.260 -5.837 -3.560 1.00 95.69 191 LEU A N 1
ATOM 1508 C CA . LEU A 1 191 ? -4.411 -4.939 -2.786 1.00 95.69 191 LEU A CA 1
ATOM 1509 C C . LEU A 1 191 ? -5.188 -4.449 -1.569 1.00 95.69 191 LEU A C 1
ATOM 1511 O O . LEU A 1 191 ? -6.286 -3.899 -1.694 1.00 95.69 191 LEU A O 1
ATOM 1515 N N . VAL A 1 192 ? -4.550 -4.562 -0.414 1.00 97.75 192 VAL A N 1
ATOM 1516 C CA . VAL A 1 192 ? -4.985 -3.971 0.844 1.00 97.75 192 VAL A CA 1
ATOM 1517 C C . VAL A 1 192 ? -3.982 -2.887 1.238 1.00 97.75 192 VAL A C 1
ATOM 1519 O O . VAL A 1 192 ? -2.784 -3.146 1.311 1.00 97.75 192 VAL A O 1
ATOM 1522 N N . VAL A 1 193 ? -4.453 -1.668 1.501 1.00 98.19 193 VAL A N 1
ATOM 1523 C CA . VAL A 1 193 ? -3.610 -0.575 2.023 1.00 98.19 193 VAL A CA 1
ATOM 1524 C C . VAL A 1 193 ? -4.053 -0.256 3.443 1.00 98.19 193 VAL A C 1
ATOM 1526 O O . VAL A 1 193 ? -5.169 0.218 3.643 1.00 98.19 193 VAL A O 1
ATOM 1529 N N . LEU A 1 194 ? -3.207 -0.542 4.427 1.00 98.44 194 LEU A N 1
ATOM 1530 C CA . LEU A 1 194 ? -3.468 -0.325 5.849 1.00 98.44 194 LEU A CA 1
ATOM 1531 C C . LEU A 1 194 ? -2.931 1.038 6.290 1.00 98.44 194 LEU A C 1
ATOM 1533 O O . LEU A 1 194 ? -1.876 1.460 5.821 1.00 98.44 194 LEU A O 1
ATOM 1537 N N . PHE A 1 195 ? -3.609 1.691 7.234 1.00 97.94 195 PHE A N 1
ATOM 1538 C CA . PHE A 1 195 ? -3.157 2.967 7.796 1.00 97.94 195 PHE A CA 1
ATOM 1539 C C . PHE A 1 195 ? -2.808 2.835 9.281 1.00 97.94 195 PHE A C 1
ATOM 1541 O O . PHE A 1 195 ? -3.624 2.365 10.079 1.00 97.94 195 PHE A O 1
ATOM 1548 N N . ASP A 1 196 ? -1.618 3.298 9.661 1.00 97.62 196 ASP A N 1
ATOM 1549 C CA . ASP A 1 196 ? -1.167 3.398 11.053 1.00 97.62 196 ASP A CA 1
ATOM 1550 C C . ASP A 1 196 ? -0.901 4.859 11.421 1.00 97.62 196 ASP A C 1
ATOM 1552 O O . ASP A 1 196 ? -0.273 5.577 10.652 1.00 97.62 196 ASP A O 1
ATOM 1556 N N . LEU A 1 197 ? -1.348 5.312 12.594 1.00 96.94 197 LEU A N 1
ATOM 1557 C CA . LEU A 1 197 ? -1.061 6.668 13.077 1.00 96.94 197 LEU A CA 1
ATOM 1558 C C . LEU A 1 197 ? -0.026 6.614 14.194 1.00 96.94 197 LEU A C 1
ATOM 1560 O O . LEU A 1 197 ? -0.289 6.049 15.256 1.00 96.94 197 LEU A O 1
ATOM 1564 N N . VAL A 1 198 ? 1.103 7.299 14.010 1.00 96.62 198 VAL A N 1
ATOM 1565 C CA . VAL A 1 198 ? 2.188 7.368 15.005 1.00 96.62 198 VAL A CA 1
ATOM 1566 C C . VAL A 1 198 ? 1.693 7.938 16.337 1.00 96.62 198 VAL A C 1
ATOM 1568 O O . VAL A 1 198 ? 2.028 7.419 17.402 1.00 96.62 198 VAL A O 1
ATOM 1571 N N . ALA A 1 199 ? 0.809 8.940 16.291 1.00 95.06 199 ALA A N 1
ATOM 1572 C CA . ALA A 1 199 ? 0.194 9.541 17.478 1.00 95.06 199 ALA A CA 1
ATOM 1573 C C . ALA A 1 199 ? -0.641 8.555 18.327 1.00 95.06 199 ALA A C 1
ATOM 1575 O O . ALA A 1 199 ? -1.007 8.873 19.460 1.00 95.06 199 ALA A O 1
ATOM 1576 N N . ALA A 1 200 ? -0.965 7.375 17.792 1.00 94.12 200 ALA A N 1
ATOM 1577 C CA . ALA A 1 200 ? -1.736 6.336 18.460 1.00 94.12 200 ALA A CA 1
ATOM 1578 C C . ALA A 1 200 ? -1.209 4.935 18.098 1.00 94.12 200 ALA A C 1
ATOM 1580 O O . ALA A 1 200 ? -1.959 4.092 17.596 1.00 94.12 200 ALA A O 1
ATOM 1581 N N . GLU A 1 201 ? 0.082 4.691 18.372 1.00 90.50 201 GLU A N 1
ATOM 1582 C CA . GLU A 1 201 ? 0.710 3.379 18.161 1.00 90.50 201 GLU A CA 1
ATOM 1583 C C . GLU A 1 201 ? -0.146 2.237 18.731 1.00 90.50 201 GLU A C 1
ATOM 1585 O O . GLU A 1 201 ? -0.609 2.291 19.873 1.00 90.50 201 GLU A O 1
ATOM 1590 N N . ASN A 1 202 ? -0.291 1.168 17.943 1.00 92.75 202 ASN A N 1
ATOM 1591 C CA . ASN A 1 202 ? -1.043 -0.042 18.294 1.00 92.75 202 ASN A CA 1
ATOM 1592 C C . ASN A 1 202 ? -2.552 0.182 18.500 1.00 92.75 202 ASN A C 1
ATOM 1594 O O . ASN A 1 202 ? -3.220 -0.689 19.043 1.00 92.75 202 ASN A O 1
ATOM 1598 N N . TYR A 1 203 ? -3.103 1.328 18.086 1.00 93.69 203 TYR A N 1
ATOM 1599 C CA . TYR A 1 203 ? -4.550 1.545 18.066 1.00 93.69 203 TYR A CA 1
ATOM 1600 C C . TYR A 1 203 ? -5.130 1.368 16.661 1.00 93.69 203 TYR A C 1
ATOM 1602 O O . TYR A 1 203 ? -6.032 0.557 16.476 1.00 93.69 203 TYR A O 1
ATOM 1610 N N . PHE A 1 204 ? -4.619 2.105 15.668 1.00 95.50 204 PHE A N 1
ATOM 1611 C CA . PHE A 1 204 ? -5.122 2.025 14.289 1.00 95.50 204 PHE A CA 1
ATOM 1612 C C . PHE A 1 204 ? -4.602 0.810 13.534 1.00 95.50 204 PHE A C 1
ATOM 1614 O O . PHE A 1 204 ? -5.367 0.201 12.787 1.00 95.50 204 PHE A O 1
ATOM 1621 N N . LEU A 1 205 ? -3.339 0.449 13.766 1.00 97.06 205 LEU A N 1
ATOM 1622 C CA . LEU A 1 205 ? -2.748 -0.798 13.313 1.00 97.06 205 LEU A CA 1
ATOM 1623 C C . LEU A 1 205 ? -2.066 -1.493 14.483 1.00 97.06 205 LEU A C 1
ATOM 1625 O O . LEU A 1 205 ? -1.252 -0.894 15.189 1.00 97.06 205 LEU A O 1
ATOM 1629 N N . GLN A 1 206 ? -2.364 -2.772 14.661 1.00 95.69 206 GLN A N 1
ATOM 1630 C CA . GLN A 1 206 ? -1.742 -3.612 15.670 1.00 95.69 206 GLN A CA 1
ATOM 1631 C C . GLN A 1 206 ? -1.361 -4.954 15.057 1.00 95.69 206 GLN A C 1
ATOM 1633 O O . GLN A 1 206 ? -2.077 -5.486 14.222 1.00 95.69 206 GLN A O 1
ATOM 1638 N N . ILE A 1 207 ? -0.204 -5.467 15.467 1.00 95.25 207 ILE A N 1
ATOM 1639 C CA . ILE A 1 207 ? 0.194 -6.841 15.175 1.00 95.25 207 ILE A CA 1
ATOM 1640 C C . ILE A 1 207 ? 0.147 -7.577 16.507 1.00 95.25 207 ILE A C 1
ATOM 1642 O O . ILE A 1 207 ? 0.971 -7.280 17.382 1.00 95.25 207 ILE A O 1
ATOM 1646 N N . ASP A 1 208 ? -0.812 -8.466 16.688 1.00 92.00 208 ASP A N 1
ATOM 1647 C CA . ASP A 1 208 ? -1.079 -9.176 17.937 1.00 92.00 208 ASP A CA 1
ATOM 1648 C C . ASP A 1 208 ? -1.670 -10.564 17.686 1.00 92.00 208 ASP A C 1
ATOM 1650 O O . ASP A 1 208 ? -2.100 -10.881 16.582 1.00 92.00 208 ASP A O 1
ATOM 1654 N N . GLU A 1 209 ? -1.642 -11.401 18.721 1.00 88.56 209 GLU A N 1
ATOM 1655 C CA . GLU A 1 209 ? -2.443 -12.622 18.741 1.00 88.56 209 GLU A CA 1
ATOM 1656 C C . GLU A 1 209 ? -3.902 -12.225 18.966 1.00 88.56 209 GLU A C 1
ATOM 1658 O O . GLU A 1 209 ? -4.224 -11.531 19.936 1.00 88.56 209 GLU A O 1
ATOM 1663 N N . VAL A 1 210 ? -4.772 -12.642 18.056 1.00 81.38 210 VAL A N 1
ATOM 1664 C CA . VAL A 1 210 ? -6.210 -12.414 18.110 1.00 81.38 210 VAL A CA 1
ATOM 1665 C C . VAL A 1 210 ? -6.884 -13.750 18.356 1.00 81.38 210 VAL A C 1
ATOM 1667 O O . VAL A 1 210 ? -6.700 -14.700 17.601 1.00 81.38 210 VAL A O 1
ATOM 1670 N N . GLU A 1 211 ? -7.660 -13.814 19.428 1.00 75.19 211 GLU A N 1
ATOM 1671 C CA . GLU A 1 211 ? -8.526 -14.949 19.716 1.00 75.19 211 GLU A CA 1
ATOM 1672 C C . GLU A 1 211 ? -9.718 -14.928 18.749 1.00 75.19 211 GLU A C 1
ATOM 1674 O O . GLU A 1 211 ? -10.461 -13.945 18.692 1.00 75.19 211 GLU A O 1
ATOM 1679 N N . VAL A 1 212 ? -9.879 -15.998 17.973 1.00 69.56 212 VAL A N 1
ATOM 1680 C CA . VAL A 1 212 ? -10.958 -16.161 16.996 1.00 69.56 212 VAL A CA 1
ATOM 1681 C C . VAL A 1 212 ? -12.019 -17.096 17.566 1.00 69.56 212 VAL A C 1
ATOM 1683 O O . VAL A 1 212 ? -11.716 -18.180 18.072 1.00 69.56 212 VAL A O 1
ATOM 1686 N N . LEU A 1 213 ? -13.274 -16.660 17.481 1.00 63.47 213 LEU A N 1
ATOM 1687 C CA . LEU A 1 213 ? -14.445 -17.407 17.925 1.00 63.47 213 LEU A CA 1
ATOM 1688 C C . LEU A 1 213 ? -15.030 -18.154 16.727 1.00 63.47 213 LEU A C 1
ATOM 1690 O O . LEU A 1 213 ? -15.701 -17.546 15.897 1.00 63.47 213 LEU A O 1
ATOM 1694 N N . ASP A 1 214 ? -14.785 -19.458 16.618 1.00 55.34 214 ASP A N 1
ATOM 1695 C CA . ASP A 1 214 ? -15.249 -20.210 15.451 1.00 55.34 214 ASP A CA 1
ATOM 1696 C C . ASP A 1 214 ? -16.702 -20.705 15.573 1.00 55.34 214 ASP A C 1
ATOM 1698 O O . ASP A 1 214 ? -17.227 -20.930 16.667 1.00 55.34 214 ASP A O 1
ATOM 1702 N N . THR A 1 215 ? -17.330 -20.959 14.419 1.00 53.16 215 THR A N 1
ATOM 1703 C CA . THR A 1 215 ? -18.310 -22.052 14.298 1.00 53.16 215 THR A CA 1
ATOM 1704 C C . THR A 1 215 ? -17.531 -23.220 13.680 1.00 53.16 215 THR A C 1
ATOM 1706 O O . THR A 1 215 ? -17.138 -23.110 12.523 1.00 53.16 215 THR A O 1
ATOM 1709 N N . PRO A 1 216 ? -17.240 -24.304 14.419 1.00 43.88 216 PRO A N 1
ATOM 1710 C CA . PRO A 1 216 ? -16.156 -25.225 14.074 1.00 43.88 216 PRO A CA 1
ATOM 1711 C C . PRO A 1 216 ? -16.385 -25.995 12.754 1.00 43.88 216 PRO A C 1
ATOM 1713 O O . PRO A 1 216 ? -17.534 -26.180 12.336 1.00 43.88 216 PRO A O 1
ATOM 1716 N N . PRO A 1 217 ? -15.317 -26.522 12.112 1.00 45.19 217 PRO A N 1
ATOM 1717 C CA . PRO A 1 217 ? -15.426 -27.371 10.926 1.00 45.19 217 PRO A CA 1
ATOM 1718 C C . PRO A 1 217 ? -16.367 -28.573 11.146 1.00 45.19 217 PRO A C 1
ATOM 1720 O O . PRO A 1 217 ? -16.387 -29.121 12.252 1.00 45.19 217 PRO A O 1
ATOM 1723 N N . PRO A 1 218 ? -17.072 -29.074 10.106 1.00 47.44 218 PRO A N 1
ATOM 1724 C CA . PRO A 1 218 ? -18.113 -30.110 10.233 1.00 47.44 218 PRO A CA 1
ATOM 1725 C C . PRO A 1 218 ? -17.683 -31.409 10.936 1.00 47.44 218 PRO A C 1
ATOM 1727 O O . PRO A 1 218 ? -18.525 -32.175 11.404 1.00 47.44 218 PRO A O 1
ATOM 1730 N N . GLN A 1 219 ? -16.380 -31.689 10.984 1.00 51.38 219 GLN A N 1
ATOM 1731 C CA . GLN A 1 219 ? -15.806 -32.858 11.644 1.00 51.38 219 GLN A CA 1
ATOM 1732 C C . GLN A 1 219 ? -15.712 -32.763 13.181 1.00 51.38 219 GLN A C 1
ATOM 1734 O O . GLN A 1 219 ? -15.469 -33.787 13.820 1.00 51.38 219 GLN A O 1
ATOM 1739 N N . PHE A 1 220 ? -15.918 -31.592 13.792 1.00 45.59 220 PHE A N 1
ATOM 1740 C CA . PHE A 1 220 ? -15.905 -31.422 15.250 1.00 45.59 220 PHE A CA 1
ATOM 1741 C C . PHE A 1 220 ? -17.339 -31.455 15.798 1.00 45.59 220 PHE A C 1
ATOM 1743 O O . PHE A 1 220 ? -18.174 -30.626 15.455 1.00 45.59 220 PHE A O 1
ATOM 1750 N N . LYS A 1 221 ? -17.650 -32.472 16.613 1.00 41.56 221 LYS A N 1
ATOM 1751 C CA . LYS A 1 221 ? -19.029 -32.835 16.991 1.00 41.56 221 LYS A CA 1
ATOM 1752 C C . LYS A 1 221 ? -19.610 -32.131 18.221 1.00 41.56 221 LYS A C 1
ATOM 1754 O O . LYS A 1 221 ? -20.762 -32.406 18.538 1.00 41.56 221 LYS A O 1
ATOM 1759 N N . GLU A 1 222 ? -18.898 -31.224 18.881 1.00 45.94 222 GLU A N 1
ATOM 1760 C CA . GLU A 1 222 ? -19.453 -30.473 20.016 1.00 45.94 222 GLU A CA 1
ATOM 1761 C C . GLU A 1 222 ? -19.004 -29.004 19.990 1.00 45.94 222 GLU A C 1
ATOM 1763 O O . GLU A 1 222 ? -17.884 -28.728 19.552 1.00 45.94 222 GLU A O 1
ATOM 1768 N N . PRO A 1 223 ? -19.855 -28.055 20.435 1.00 41.69 223 PRO A N 1
ATOM 1769 C CA . PRO A 1 223 ? -19.460 -26.667 20.618 1.00 41.69 223 PRO A CA 1
ATOM 1770 C C . PRO A 1 223 ? -18.470 -26.612 21.779 1.00 41.69 223 PRO A C 1
ATOM 1772 O O . PRO A 1 223 ? -18.848 -26.611 22.946 1.00 41.69 223 PRO A O 1
ATOM 1775 N N . SER A 1 224 ? -17.187 -26.649 21.453 1.00 43.12 224 SER A N 1
ATOM 1776 C CA . SER A 1 224 ? -16.125 -26.466 22.426 1.00 43.12 224 SER A CA 1
ATOM 1777 C C . SER A 1 224 ? -15.880 -24.973 22.628 1.00 43.12 224 SER A C 1
ATOM 1779 O O . SER A 1 224 ? -15.843 -24.241 21.640 1.00 43.12 224 SER A O 1
ATOM 1781 N N . ASP A 1 225 ? -15.633 -24.547 23.868 1.00 49.03 225 ASP A N 1
ATOM 1782 C CA . ASP A 1 225 ? -15.148 -23.213 24.274 1.00 49.03 225 ASP A CA 1
ATOM 1783 C C . ASP A 1 225 ? -13.743 -22.868 23.702 1.00 49.03 225 ASP A C 1
ATOM 1785 O O . ASP A 1 225 ? -12.905 -22.258 24.366 1.00 49.03 225 ASP A O 1
ATOM 1789 N N . VAL A 1 226 ? -13.420 -23.330 22.491 1.00 47.94 226 VAL A N 1
ATOM 1790 C CA . VAL A 1 226 ? -12.074 -23.326 21.917 1.00 47.94 226 VAL A CA 1
ATOM 1791 C C . VAL A 1 226 ? -11.893 -22.093 21.048 1.00 47.94 226 VAL A C 1
ATOM 1793 O O . VAL A 1 226 ? -12.341 -22.019 19.907 1.00 47.94 226 VAL A O 1
ATOM 1796 N N . LEU A 1 227 ? -11.181 -21.143 21.641 1.00 60.19 227 LEU A N 1
ATOM 1797 C CA . LEU A 1 227 ? -10.487 -20.049 20.982 1.00 60.19 227 LEU A CA 1
ATOM 1798 C C . LEU A 1 227 ? -9.267 -20.634 20.264 1.00 60.19 227 LEU A C 1
ATOM 1800 O O . LEU A 1 227 ? -8.440 -21.294 20.896 1.00 60.19 227 LEU A O 1
ATOM 1804 N N . TRP A 1 228 ? -9.128 -20.399 18.964 1.00 67.69 228 TRP A N 1
ATOM 1805 C CA . TRP A 1 228 ? -7.822 -20.515 18.315 1.00 67.69 228 TRP A CA 1
ATOM 1806 C C . TRP A 1 228 ? -7.255 -19.112 18.121 1.00 67.69 228 TRP A C 1
ATOM 1808 O O . TRP A 1 228 ? -7.998 -18.140 17.986 1.00 67.69 228 TRP A O 1
ATOM 1818 N N . THR A 1 229 ? -5.935 -18.991 18.194 1.00 76.19 229 THR A N 1
ATOM 1819 C CA . THR A 1 229 ? -5.247 -17.704 18.089 1.00 76.19 229 THR A CA 1
ATOM 1820 C C . THR A 1 229 ? -4.649 -17.547 16.704 1.00 76.19 229 THR A C 1
ATOM 1822 O O . THR A 1 229 ? -4.000 -18.463 16.193 1.00 76.19 229 THR A O 1
ATOM 1825 N N . VAL A 1 230 ? -4.843 -16.372 16.119 1.00 82.62 230 VAL A N 1
ATOM 1826 C CA . VAL A 1 230 ? -4.186 -15.953 14.882 1.00 82.62 230 VAL A CA 1
ATOM 1827 C C . VAL A 1 230 ? -3.243 -14.814 15.187 1.00 82.62 230 VAL A C 1
ATOM 1829 O O . VAL A 1 230 ? -3.647 -13.831 15.807 1.00 82.62 230 VAL A O 1
ATOM 1832 N N . THR A 1 231 ? -2.026 -14.868 14.655 1.00 92.00 231 THR A N 1
ATOM 1833 C CA . THR A 1 231 ? -1.193 -13.672 14.576 1.00 92.00 231 THR A CA 1
ATOM 1834 C C . THR A 1 231 ? -1.762 -12.745 13.496 1.00 92.00 231 THR A C 1
ATOM 1836 O O . THR A 1 231 ? -1.546 -12.937 12.298 1.00 92.00 231 THR A O 1
ATOM 1839 N N . GLY A 1 232 ? -2.515 -11.731 13.909 1.00 92.94 232 GLY A N 1
ATOM 1840 C CA . GLY A 1 232 ? -3.199 -10.804 13.014 1.00 92.94 232 GLY A CA 1
ATOM 1841 C C . GLY A 1 232 ? -2.462 -9.476 12.866 1.00 92.94 232 GLY A C 1
ATOM 1842 O O . GLY A 1 232 ? -2.059 -8.862 13.852 1.00 92.94 232 GLY A O 1
ATOM 1843 N N . ILE A 1 233 ? -2.344 -8.972 11.637 1.00 96.38 233 ILE A N 1
ATOM 1844 C CA . ILE A 1 233 ? -2.168 -7.543 11.359 1.00 96.38 233 ILE A CA 1
ATOM 1845 C C . ILE A 1 233 ? -3.566 -6.929 11.331 1.00 96.38 233 ILE A C 1
ATOM 1847 O O . ILE A 1 233 ? -4.246 -6.902 10.301 1.00 96.38 233 ILE A O 1
ATOM 1851 N N . ARG A 1 234 ? -4.015 -6.455 12.490 1.00 94.81 234 ARG A N 1
ATOM 1852 C CA . ARG A 1 234 ? -5.291 -5.767 12.641 1.00 94.81 234 ARG A CA 1
ATOM 1853 C C . ARG A 1 234 ? -5.165 -4.328 12.177 1.00 94.81 234 ARG A C 1
ATOM 1855 O O . ARG A 1 234 ? -4.316 -3.596 12.682 1.00 94.81 234 ARG A O 1
ATOM 1862 N N . SER A 1 235 ? -6.078 -3.885 11.316 1.00 95.00 235 SER A N 1
ATOM 1863 C CA . SER A 1 235 ? -6.249 -2.462 11.022 1.00 95.00 235 SER A CA 1
ATOM 1864 C C . SER A 1 235 ? -7.694 -2.000 11.181 1.00 95.00 235 SER A C 1
ATOM 1866 O O . SER A 1 235 ? -8.645 -2.705 10.831 1.00 95.00 235 SER A O 1
ATOM 1868 N N . ILE A 1 236 ? -7.855 -0.793 11.723 1.00 95.31 236 ILE A N 1
ATOM 1869 C CA . ILE A 1 236 ? -9.151 -0.122 11.821 1.00 95.31 236 ILE A CA 1
ATOM 1870 C C . ILE A 1 236 ? -9.528 0.473 10.469 1.00 95.31 236 ILE A C 1
ATOM 1872 O O . ILE A 1 236 ? -10.644 0.241 10.017 1.00 95.31 236 ILE A O 1
ATOM 1876 N N . PHE A 1 237 ? -8.624 1.241 9.850 1.00 97.50 237 PHE A N 1
ATOM 1877 C CA . PHE A 1 237 ? -8.848 1.903 8.566 1.00 97.50 237 PHE A CA 1
ATOM 1878 C C . PHE A 1 237 ? -7.961 1.292 7.490 1.00 97.50 237 PHE A C 1
ATOM 1880 O O . PHE A 1 237 ? -6.742 1.253 7.636 1.00 97.50 237 PHE A O 1
ATOM 1887 N N . TYR A 1 238 ? -8.569 0.884 6.383 1.00 98.19 238 TYR A N 1
ATOM 1888 C CA . TYR A 1 238 ? -7.848 0.306 5.254 1.00 98.19 238 TYR A CA 1
ATOM 1889 C C . TYR A 1 238 ? -8.563 0.583 3.931 1.00 98.19 238 TYR A C 1
ATOM 1891 O O . TYR A 1 238 ? -9.771 0.815 3.908 1.00 98.19 238 TYR A O 1
ATOM 1899 N N . ILE A 1 239 ? -7.828 0.565 2.821 1.00 98.25 239 ILE A N 1
ATOM 1900 C CA . ILE A 1 239 ? -8.394 0.534 1.469 1.00 98.25 239 ILE A CA 1
ATOM 1901 C C . ILE A 1 239 ? -8.390 -0.905 0.964 1.00 98.25 239 ILE A C 1
ATOM 1903 O O . ILE A 1 239 ? -7.370 -1.585 1.045 1.00 98.25 239 ILE A O 1
ATOM 1907 N N . HIS A 1 240 ? -9.525 -1.344 0.428 1.00 97.38 240 HIS A N 1
ATOM 1908 C CA . HIS A 1 240 ? -9.686 -2.639 -0.227 1.00 97.38 240 HIS A CA 1
ATOM 1909 C C . HIS A 1 240 ? -10.864 -2.575 -1.207 1.00 97.38 240 HIS A C 1
ATOM 1911 O O . HIS A 1 240 ? -11.885 -1.951 -0.896 1.00 97.38 240 HIS A O 1
ATOM 1917 N N . GLN A 1 241 ? -10.737 -3.198 -2.386 1.00 96.19 241 GLN A N 1
ATOM 1918 C CA . GLN A 1 241 ? -11.790 -3.232 -3.416 1.00 96.19 241 GLN A CA 1
ATOM 1919 C C . GLN A 1 241 ? -12.305 -1.833 -3.805 1.00 96.19 241 GLN A C 1
ATOM 1921 O O . GLN A 1 241 ? -13.506 -1.605 -3.962 1.00 96.19 241 GLN A O 1
ATOM 1926 N N . GLY A 1 242 ? -11.394 -0.860 -3.911 1.00 97.19 242 GLY A N 1
ATOM 1927 C CA . GLY A 1 242 ? -11.719 0.506 -4.319 1.00 97.19 242 GLY A CA 1
ATOM 1928 C C . GLY A 1 242 ? -12.510 1.324 -3.308 1.00 97.19 242 GLY A C 1
ATOM 1929 O O . GLY A 1 242 ? -13.088 2.349 -3.671 1.00 97.19 242 GLY A O 1
ATOM 1930 N N . LYS A 1 243 ? -12.554 0.894 -2.045 1.00 98.25 243 LYS A N 1
ATOM 1931 C CA . LYS A 1 243 ? -13.256 1.591 -0.965 1.00 98.25 243 LYS A CA 1
ATOM 1932 C C . LYS A 1 243 ? -12.383 1.709 0.266 1.00 98.25 243 LYS A C 1
ATOM 1934 O O . LYS A 1 243 ? -11.494 0.893 0.491 1.00 98.25 243 LYS A O 1
ATOM 1939 N N . VAL A 1 244 ? -12.693 2.706 1.087 1.00 98.44 244 VAL A N 1
ATOM 1940 C CA . VAL A 1 244 ? -12.142 2.825 2.435 1.00 98.44 244 VAL A CA 1
ATOM 1941 C C . VAL A 1 244 ? -13.068 2.105 3.397 1.00 98.44 244 VAL A C 1
ATOM 1943 O O . VAL A 1 244 ? -14.279 2.334 3.405 1.00 98.44 244 VAL A O 1
ATOM 1946 N N . TRP A 1 245 ? -12.485 1.277 4.240 1.00 97.75 245 TRP A N 1
ATOM 1947 C CA . TRP A 1 245 ? -13.167 0.505 5.257 1.00 97.75 245 TRP A CA 1
ATOM 1948 C C . TRP A 1 245 ? -12.770 0.991 6.647 1.00 97.75 245 TRP A C 1
ATOM 1950 O O . TRP A 1 245 ? -11.668 1.490 6.860 1.00 97.75 245 TRP A O 1
ATOM 1960 N N . GLN A 1 246 ? -13.703 0.858 7.581 1.00 95.50 246 GLN A N 1
ATOM 1961 C CA . GLN A 1 246 ? -13.552 1.077 9.007 1.00 95.50 246 GLN A CA 1
ATOM 1962 C C . GLN A 1 246 ? -14.177 -0.118 9.739 1.00 95.50 246 GLN A C 1
ATOM 1964 O O . GLN A 1 246 ? -15.404 -0.232 9.763 1.00 95.50 246 GLN A O 1
ATOM 1969 N N . ASN A 1 247 ? -13.367 -0.997 10.337 1.00 91.81 247 ASN A N 1
ATOM 1970 C CA . ASN A 1 247 ? -13.830 -2.208 11.044 1.00 91.81 247 ASN A CA 1
ATOM 1971 C C . ASN A 1 247 ? -14.866 -3.028 10.238 1.00 91.81 247 ASN A C 1
ATOM 1973 O O . ASN A 1 247 ? -15.999 -3.237 10.680 1.00 91.81 247 ASN A O 1
ATOM 1977 N N . ASN A 1 248 ? -14.499 -3.423 9.016 1.00 90.19 248 ASN A N 1
ATOM 1978 C CA . ASN A 1 248 ? -15.335 -4.165 8.061 1.00 90.19 248 ASN A CA 1
ATOM 1979 C C . ASN A 1 248 ? -16.653 -3.491 7.638 1.00 90.19 248 ASN A C 1
ATOM 1981 O O . ASN A 1 248 ? -17.624 -4.139 7.247 1.00 90.19 248 ASN A O 1
ATOM 1985 N N . ARG A 1 249 ? -16.724 -2.164 7.720 1.00 93.38 249 ARG A N 1
ATOM 1986 C CA . ARG A 1 249 ? -17.822 -1.373 7.150 1.00 93.38 249 ARG A CA 1
ATOM 1987 C C . ARG A 1 249 ? -17.245 -0.270 6.292 1.00 93.38 249 ARG A C 1
ATOM 1989 O O . ARG A 1 249 ? -16.145 0.189 6.563 1.00 93.38 249 ARG A O 1
ATOM 1996 N N . GLU A 1 250 ? -17.978 0.188 5.287 1.00 97.25 250 GLU A N 1
ATOM 1997 C CA . GLU A 1 250 ? -17.533 1.344 4.508 1.00 97.25 250 GLU A CA 1
ATOM 1998 C C . GLU A 1 250 ? -17.322 2.549 5.440 1.00 97.25 250 GLU A C 1
ATOM 2000 O O . GLU A 1 250 ? -18.218 2.930 6.203 1.00 97.25 250 GLU A O 1
ATOM 2005 N N . ALA A 1 251 ? -16.120 3.122 5.406 1.00 97.56 251 ALA A N 1
ATOM 2006 C CA . ALA A 1 251 ? -15.733 4.219 6.272 1.00 97.56 251 ALA A CA 1
ATOM 2007 C C . ALA A 1 251 ? -16.537 5.474 5.933 1.00 97.56 251 ALA A C 1
ATOM 2009 O O . ALA A 1 251 ? -16.722 5.836 4.765 1.00 97.56 251 ALA A O 1
ATOM 2010 N N . ARG A 1 252 ? -16.986 6.182 6.971 1.00 97.31 252 ARG A N 1
ATOM 2011 C CA . ARG A 1 252 ? -17.754 7.420 6.822 1.00 97.31 252 ARG A CA 1
ATOM 2012 C C . ARG A 1 252 ? -17.203 8.510 7.723 1.00 97.31 252 ARG A C 1
ATOM 2014 O O . ARG A 1 252 ? -16.765 8.248 8.838 1.00 97.31 252 ARG A O 1
ATOM 2021 N N . PHE A 1 253 ? -17.309 9.748 7.265 1.00 95.81 253 PHE A N 1
ATOM 2022 C CA . PHE A 1 253 ? -17.014 10.938 8.055 1.00 95.81 253 PHE A CA 1
ATOM 2023 C C . PHE A 1 253 ? -18.269 11.808 8.176 1.00 95.81 253 PHE A C 1
ATOM 2025 O O . PHE A 1 253 ? -19.228 11.657 7.411 1.00 95.81 253 PHE A O 1
ATOM 2032 N N . LYS A 1 254 ? -18.283 12.692 9.174 1.00 94.25 254 LYS A N 1
ATOM 2033 C CA . LYS A 1 254 ? -19.350 13.676 9.360 1.00 94.25 254 LYS A CA 1
ATOM 2034 C C . LYS A 1 254 ? -18.937 15.014 8.758 1.00 94.25 254 LYS A C 1
ATOM 2036 O O . LYS A 1 254 ? -17.814 15.469 8.962 1.00 94.25 254 LYS A O 1
ATOM 2041 N N . GLU A 1 255 ? -19.859 15.648 8.049 1.00 93.69 255 GLU A N 1
ATOM 2042 C CA . GLU A 1 255 ? -19.696 16.982 7.480 1.00 93.69 255 GLU A CA 1
ATOM 2043 C C . GLU A 1 255 ? -20.913 17.845 7.809 1.00 93.69 255 GLU A C 1
ATOM 2045 O O . GLU A 1 255 ? -22.047 17.374 7.737 1.00 93.69 255 GLU A O 1
ATOM 2050 N N . THR A 1 256 ? -20.687 19.115 8.139 1.00 93.44 256 THR A N 1
ATOM 2051 C CA . THR A 1 256 ? -21.770 20.072 8.376 1.00 93.44 256 THR A CA 1
ATOM 2052 C C . THR A 1 256 ? -22.193 20.717 7.062 1.00 93.44 256 THR A C 1
ATOM 2054 O O . THR A 1 256 ? -21.435 21.481 6.469 1.00 93.44 256 THR A O 1
ATOM 2057 N N . VAL A 1 257 ? -23.424 20.453 6.626 1.00 93.44 257 VAL A N 1
ATOM 2058 C CA . VAL A 1 257 ? -24.028 21.052 5.428 1.00 93.44 257 VAL A CA 1
ATOM 2059 C C . VAL A 1 257 ? -25.294 21.788 5.852 1.00 93.44 257 VAL A C 1
ATOM 2061 O O . VAL A 1 257 ? -26.227 21.179 6.371 1.00 93.44 257 VAL A O 1
ATOM 2064 N N . GLY A 1 258 ? -25.318 23.115 5.688 1.00 91.38 258 GLY A N 1
ATOM 2065 C CA . GLY A 1 258 ? -26.468 23.937 6.093 1.00 91.38 258 GLY A CA 1
ATOM 2066 C C . GLY A 1 258 ? -26.820 23.816 7.584 1.00 91.38 258 GLY A C 1
ATOM 2067 O O . GLY A 1 258 ? -27.995 23.771 7.935 1.00 91.38 258 GLY A O 1
ATOM 2068 N N . GLY A 1 259 ? -25.813 23.683 8.455 1.00 94.19 259 GLY A N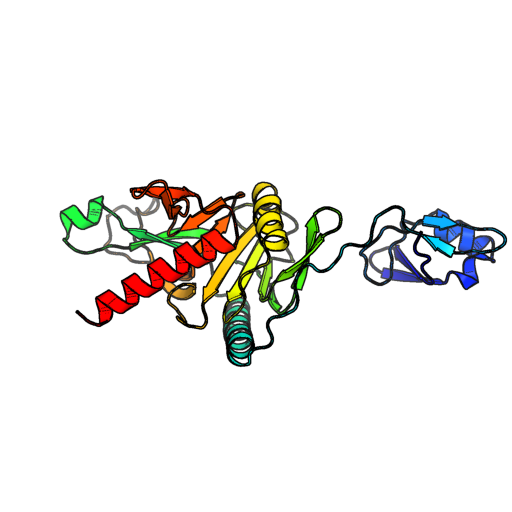 1
ATOM 2069 C CA . GLY A 1 259 ? -25.995 23.545 9.907 1.00 94.19 259 GLY A CA 1
ATOM 2070 C C . GLY A 1 259 ? -26.402 22.148 10.393 1.00 94.19 259 GLY A C 1
ATOM 2071 O O . GLY A 1 259 ? -26.559 21.956 11.596 1.00 94.19 259 GLY A O 1
ATOM 2072 N N . LYS A 1 260 ? -26.549 21.162 9.498 1.00 93.69 260 LYS A N 1
ATOM 2073 C CA . LYS A 1 260 ? -26.847 19.767 9.853 1.00 93.69 260 LYS A CA 1
ATOM 2074 C C . LYS A 1 260 ? -25.632 18.876 9.622 1.00 93.69 260 LYS A C 1
ATOM 2076 O O . LYS A 1 260 ? -24.974 18.991 8.590 1.00 93.69 260 LYS A O 1
ATOM 2081 N N . GLU A 1 261 ? -25.363 17.965 10.555 1.00 94.81 261 GLU A N 1
ATOM 2082 C CA . GLU A 1 261 ? -24.367 16.912 10.348 1.00 94.81 261 GLU A CA 1
ATOM 2083 C C . GLU A 1 261 ? -24.906 15.862 9.372 1.00 94.81 261 GLU A C 1
ATOM 2085 O O . GLU A 1 261 ? -25.955 15.255 9.599 1.00 94.81 261 GLU A O 1
ATOM 2090 N N . VAL A 1 262 ? -24.160 15.614 8.302 1.00 95.69 262 VAL A N 1
ATOM 2091 C CA . VAL A 1 262 ? -24.442 14.578 7.310 1.00 95.69 262 VAL A CA 1
ATOM 2092 C C . VAL A 1 262 ? -23.287 13.585 7.301 1.00 95.69 262 VAL A C 1
ATOM 2094 O O . VAL A 1 262 ? -22.119 13.971 7.304 1.00 95.69 262 VAL A O 1
ATOM 2097 N N . SER A 1 263 ? -23.605 12.291 7.288 1.00 96.56 263 SER A N 1
ATOM 2098 C CA . SER A 1 263 ? -22.604 11.230 7.169 1.00 96.56 263 SER A CA 1
ATOM 2099 C C . SER A 1 263 ? -22.349 10.905 5.699 1.00 96.56 263 SER A C 1
ATOM 2101 O O . SER A 1 263 ? -23.282 10.527 4.987 1.00 96.56 263 SER A O 1
ATOM 2103 N N . LYS A 1 264 ? -21.095 10.992 5.251 1.00 96.69 264 LYS A N 1
ATOM 2104 C CA . LYS A 1 264 ? -20.679 10.723 3.866 1.00 96.69 264 LYS A CA 1
ATOM 2105 C C . LYS A 1 264 ? -19.563 9.669 3.807 1.00 96.69 264 LYS A C 1
ATOM 2107 O O . LYS A 1 264 ? -18.785 9.591 4.759 1.00 96.69 264 LYS A O 1
ATOM 2112 N N . PRO A 1 265 ? -19.465 8.874 2.725 1.00 97.69 265 PRO A N 1
ATOM 2113 C CA . PRO A 1 265 ? -18.343 7.959 2.520 1.00 97.69 265 PRO A CA 1
ATOM 2114 C C . PRO A 1 265 ? -16.995 8.689 2.470 1.00 97.69 265 PRO A C 1
ATOM 2116 O O . PRO A 1 265 ? -16.907 9.837 2.021 1.00 97.69 265 PRO A O 1
ATOM 2119 N N . VAL A 1 266 ? -15.933 8.024 2.915 1.00 98.12 266 VAL A N 1
ATOM 2120 C CA . VAL A 1 266 ? -14.562 8.523 2.760 1.00 98.12 266 VAL A CA 1
ATOM 2121 C C . VAL A 1 266 ? -14.091 8.255 1.329 1.00 98.12 266 VAL A C 1
ATOM 2123 O O . VAL A 1 266 ? -13.939 7.107 0.931 1.00 98.12 266 VAL A O 1
ATOM 2126 N N . GLN A 1 267 ? -13.863 9.323 0.559 1.00 96.81 267 GLN A N 1
ATOM 2127 C CA . GLN A 1 267 ? -13.468 9.249 -0.858 1.00 96.81 267 GLN A CA 1
ATOM 2128 C C . GLN A 1 267 ? -12.203 10.055 -1.184 1.00 96.81 267 GLN A C 1
ATOM 2130 O O . GLN A 1 267 ? -11.743 10.036 -2.317 1.00 96.81 267 GLN A O 1
ATOM 2135 N N . THR A 1 268 ? -11.641 10.769 -0.208 1.00 97.38 268 THR A N 1
ATOM 2136 C CA . THR A 1 268 ? -10.433 11.592 -0.368 1.00 97.38 268 THR A CA 1
ATOM 2137 C C . THR A 1 268 ? -9.533 11.442 0.853 1.00 97.38 268 THR A C 1
ATOM 2139 O O . THR A 1 268 ? -9.995 11.020 1.923 1.00 97.38 268 THR A O 1
ATOM 2142 N N . SER A 1 269 ? -8.271 11.855 0.729 1.00 96.94 269 SER A N 1
ATOM 2143 C CA . SER A 1 269 ? -7.322 11.822 1.842 1.00 96.94 269 SER A CA 1
ATOM 2144 C C . SER A 1 269 ? -7.754 12.748 2.985 1.00 96.94 269 SER A C 1
ATOM 2146 O O . SER A 1 269 ? -7.715 12.383 4.161 1.00 96.94 269 SER A O 1
ATOM 2148 N N . ALA A 1 270 ? -8.295 13.923 2.651 1.00 97.25 270 ALA A N 1
ATOM 2149 C CA . ALA A 1 270 ? -8.848 14.844 3.643 1.00 97.25 270 ALA A CA 1
ATOM 2150 C C . ALA A 1 270 ? -10.019 14.227 4.431 1.00 97.25 270 ALA A C 1
ATOM 2152 O O . ALA A 1 270 ? -10.156 14.464 5.635 1.00 97.25 270 ALA A O 1
ATOM 2153 N N . ASN A 1 271 ? -10.860 13.421 3.776 1.00 97.44 271 ASN A N 1
ATOM 2154 C CA . ASN A 1 271 ? -11.963 12.731 4.441 1.00 97.44 271 ASN A CA 1
ATOM 2155 C C . ASN A 1 271 ? -11.440 11.616 5.359 1.00 97.44 271 ASN A C 1
ATOM 2157 O O . ASN A 1 271 ? -11.983 11.441 6.452 1.00 97.44 271 ASN A O 1
ATOM 2161 N N . LEU A 1 272 ? -10.382 10.902 4.946 1.00 97.88 272 LEU A N 1
ATOM 2162 C CA . LEU A 1 272 ? -9.722 9.883 5.769 1.00 97.88 272 LEU A CA 1
ATOM 2163 C C . LEU A 1 272 ? -9.173 10.521 7.046 1.00 97.88 272 LEU A C 1
ATOM 2165 O O . LEU A 1 272 ? -9.498 10.066 8.142 1.00 97.88 272 LEU A O 1
ATOM 2169 N N . LYS A 1 273 ? -8.435 11.627 6.908 1.00 97.31 273 LYS A N 1
ATOM 2170 C CA . LYS A 1 273 ? -7.907 12.397 8.039 1.00 97.31 273 LYS A CA 1
ATOM 2171 C C . LYS A 1 273 ? -8.995 12.766 9.041 1.00 97.31 273 LYS A C 1
ATOM 2173 O O . LYS A 1 273 ? -8.883 12.427 10.216 1.00 97.31 273 LYS A O 1
ATOM 2178 N N . LYS A 1 274 ? -10.094 13.370 8.574 1.00 96.88 274 LYS A N 1
ATOM 2179 C CA . LYS A 1 274 ? -11.235 13.724 9.437 1.00 96.88 274 LYS A CA 1
ATOM 2180 C C . LYS A 1 274 ? -11.810 12.507 10.170 1.00 96.88 274 LYS A C 1
ATOM 2182 O O . LYS A 1 274 ? -12.141 12.605 11.351 1.00 96.88 274 LYS A O 1
ATOM 2187 N N . ALA A 1 275 ? -11.953 11.370 9.485 1.00 97.19 275 ALA A N 1
ATOM 2188 C CA . ALA A 1 275 ? -12.496 10.150 10.079 1.00 97.19 275 ALA A CA 1
ATOM 2189 C C . ALA A 1 275 ? -11.573 9.575 11.169 1.00 97.19 275 ALA A C 1
ATOM 2191 O O . ALA A 1 275 ? -12.043 9.241 12.261 1.00 97.19 275 ALA A O 1
ATOM 2192 N N . MET A 1 276 ? -10.265 9.511 10.904 1.00 97.00 276 MET A N 1
ATOM 2193 C CA . MET A 1 276 ? -9.276 9.007 11.859 1.00 97.00 276 MET A CA 1
ATOM 2194 C C . MET A 1 276 ? -9.134 9.935 13.073 1.00 97.00 276 MET A C 1
ATOM 2196 O O . MET A 1 276 ? -9.179 9.463 14.210 1.00 97.00 276 MET A O 1
ATOM 2200 N N . GLU A 1 277 ? -9.066 11.253 12.867 1.00 95.75 277 GLU A N 1
ATOM 2201 C CA . GLU A 1 277 ? -9.004 12.247 13.949 1.00 95.75 277 GLU A CA 1
ATOM 2202 C C . GLU A 1 277 ? -10.240 12.186 14.858 1.00 95.75 277 GLU A C 1
ATOM 2204 O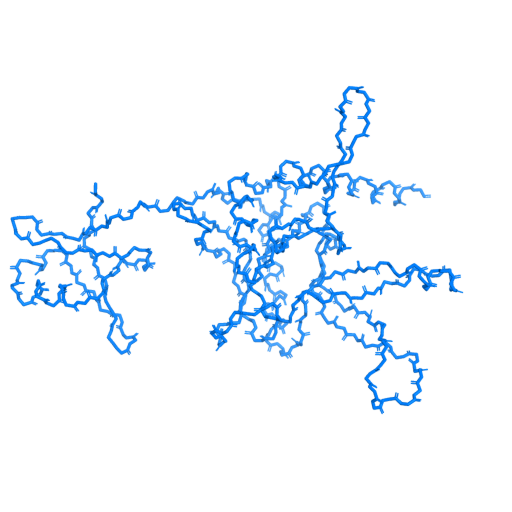 O . GLU A 1 277 ? -10.112 12.170 16.085 1.00 95.75 277 GLU A O 1
ATOM 2209 N N . ALA A 1 278 ? -11.441 12.077 14.280 1.00 95.19 278 ALA A N 1
ATOM 2210 C CA . ALA A 1 278 ? -12.675 11.932 15.052 1.00 95.19 278 ALA A CA 1
ATOM 2211 C C . ALA A 1 278 ? -12.676 10.648 15.900 1.00 95.19 278 ALA A C 1
ATOM 2213 O O . ALA A 1 278 ? -13.126 10.649 17.052 1.00 95.19 278 ALA A O 1
ATOM 2214 N N . MET A 1 279 ? -12.153 9.546 15.354 1.00 94.50 279 MET A N 1
ATOM 2215 C CA . MET A 1 279 ? -12.048 8.283 16.079 1.00 94.50 279 MET A CA 1
ATOM 2216 C C . MET A 1 279 ? -11.014 8.347 17.207 1.00 94.50 279 MET A C 1
ATOM 2218 O O . MET A 1 279 ? -11.286 7.856 18.306 1.00 94.50 279 MET A O 1
ATOM 2222 N N . LEU A 1 280 ? -9.871 8.994 16.972 1.00 94.69 280 LEU A N 1
ATOM 2223 C CA . LEU A 1 280 ? -8.842 9.218 17.986 1.00 94.69 280 LEU A CA 1
ATOM 2224 C C . LEU A 1 280 ? -9.362 10.103 19.129 1.00 94.69 280 LEU A C 1
ATOM 2226 O O . LEU A 1 280 ? -9.186 9.772 20.302 1.00 94.69 280 LEU A O 1
ATOM 2230 N N . ALA A 1 281 ? -10.079 11.183 18.808 1.00 94.31 281 ALA A N 1
ATOM 2231 C CA . ALA A 1 281 ? -10.699 12.058 19.802 1.00 94.31 281 ALA A CA 1
ATOM 2232 C C . ALA A 1 281 ? -11.684 11.294 20.704 1.00 94.31 281 ALA A C 1
ATOM 2234 O O . ALA A 1 281 ? -11.631 11.422 21.929 1.00 94.31 281 ALA A O 1
ATOM 2235 N N . LYS A 1 282 ? -12.530 10.433 20.118 1.00 91.69 282 LYS A N 1
ATOM 2236 C CA . LYS A 1 282 ? -13.472 9.576 20.860 1.00 91.69 282 LYS A CA 1
ATOM 2237 C C . LYS A 1 282 ? -12.765 8.547 21.747 1.00 91.69 282 LYS A C 1
ATOM 2239 O O . LYS A 1 282 ? -13.245 8.240 22.838 1.00 91.69 282 LYS A O 1
ATOM 2244 N N . ALA A 1 283 ? -11.647 7.987 21.291 1.00 89.12 283 ALA A N 1
ATOM 2245 C CA . ALA A 1 283 ? -10.851 7.059 22.091 1.00 89.12 283 ALA A CA 1
ATOM 2246 C C . ALA A 1 283 ? -10.241 7.766 23.312 1.00 89.12 283 ALA A C 1
ATOM 2248 O O . ALA A 1 283 ? -10.314 7.261 24.432 1.00 89.12 283 ALA A O 1
ATOM 2249 N N . ASN A 1 284 ? -9.714 8.975 23.110 1.00 89.38 284 ASN A N 1
ATOM 2250 C CA . ASN A 1 284 ? -9.111 9.779 24.168 1.00 89.38 284 ASN A CA 1
ATOM 2251 C C . ASN A 1 284 ? -10.136 10.302 25.182 1.00 89.38 284 ASN A C 1
ATOM 2253 O O . ASN A 1 284 ? -9.825 10.367 26.369 1.00 89.38 284 ASN A O 1
ATOM 2257 N N . SER A 1 285 ? -11.360 10.635 24.758 1.00 88.44 285 SER A N 1
ATOM 2258 C CA . SER A 1 285 ? -12.418 11.049 25.688 1.00 88.44 285 SER A CA 1
ATOM 2259 C C . SER A 1 285 ? -12.853 9.906 26.608 1.00 88.44 285 SER A C 1
ATOM 2261 O O . SER A 1 285 ? -13.101 10.138 27.784 1.00 88.44 285 SER A O 1
ATOM 2263 N N . LYS A 1 286 ? -12.896 8.666 26.101 1.00 81.38 286 LYS A N 1
ATOM 2264 C CA . LYS A 1 286 ? -13.239 7.476 26.898 1.00 81.38 286 LYS A CA 1
ATOM 2265 C C . LYS A 1 286 ? -12.185 7.104 27.939 1.00 81.38 286 LYS A C 1
ATOM 2267 O O . LYS A 1 286 ? -12.543 6.514 28.941 1.00 81.38 286 LYS A O 1
ATOM 2272 N N . LYS A 1 287 ? -10.907 7.425 27.711 1.00 78.50 287 LYS A N 1
ATOM 2273 C CA . LYS A 1 287 ? -9.832 7.178 28.691 1.00 78.50 287 LYS A CA 1
ATOM 2274 C C . LYS A 1 287 ? -9.846 8.160 29.871 1.00 78.50 287 LYS A C 1
ATOM 2276 O O . LYS A 1 287 ? -9.159 7.916 30.854 1.00 78.50 287 LYS A O 1
ATOM 2281 N N . LYS A 1 288 ? -10.551 9.290 29.740 1.00 69.50 288 LYS A N 1
ATOM 2282 C CA . LYS A 1 288 ? -10.626 10.354 30.757 1.00 69.50 288 LYS A CA 1
ATOM 2283 C C . LYS A 1 288 ? -11.874 10.279 31.644 1.00 69.50 288 LYS A C 1
ATOM 2285 O O . LYS A 1 288 ? -11.920 11.002 32.634 1.00 69.50 288 LYS A O 1
ATOM 2290 N N . ALA A 1 289 ? -12.874 9.495 31.245 1.00 55.44 289 ALA A N 1
ATOM 2291 C CA . ALA A 1 289 ? -14.120 9.275 31.977 1.00 55.44 289 ALA A CA 1
ATOM 2292 C C . ALA A 1 289 ? -14.016 7.990 32.801 1.00 55.44 289 ALA A C 1
ATOM 2294 O O . ALA A 1 289 ? -14.590 7.974 33.908 1.00 55.44 289 ALA A O 1
#

Foldseek 3Di:
DDWAQKKWFDDPNDIDIDGQVCCQDPVSVVVQQVTFIAHPVNQFGWDWDDDPRTTIDGPADAADAPDDDDDDPLLVVVLVVVQVVVQVCQVVQAWEFEWAWDFDPVVCVVPVDGDTATDGQATQHQKDKDAQCWDALDRRHIYTARMKIFNPVDPDFDSRGAIEGEHEDEPDFDAQVVLQSLLNNLLPGRYKYAYHYSVDPCPQWHFDWDFHLDPDDPPDDDRDPDTDTHRYGYGQWMHHNSAIHGRNHFQWAWDQDPNDTDIDGDNGRVRVVRRVVVVVVVVVVVVVD

pLDDT: mean 87.34, std 14.03, range [41.56, 98.44]

Secondary structure (DSSP, 8-state):
--EESEEEEEETTEEEEEEGGGGGSHHHHHHHHHS-EE-TTS-SEEEEE-SSS-EEE-SSPPPEE--PPP--HHHHHHHHHHHHHHHHHHHTT--EEEEEEEE-HHHHHHHSS-PEEEEEEEE-TTEEEEEEEEEEEETTEEEEEEEEEEESS----BTTB-EEEEEEESS-PPPHHHHHHHHHHHTTS-EEEEEEEGGGTTTSEEEEEEEEE----TT--S----EEEEEEEEESEEEETTEEEETTEE-EEEEEETTEEEEEE--SHHHHHHHHHHHHHHHHHHTT-

Sequence (289 aa):
MVKHVEANYYESGVKHSILARDLGEPDVLHLARSKVLVDPGDEFTLFVRGGKTPHFYTTSKARALTEKPETSDAHNKRIAKLLKKLVDLTASGTVVEVGTTMMRSDVWQATKRVEQDWHTIGELDGYTWKGEVTRALSDGQKCRHDLFGANLSLLNFTDRNPWVAIEVIDTHYPSDKSFNGFLDISARLPLVVLFDLVAAENYFLQIDEVEVLDTPPPQFKEPSDVLWTVTGIRSIFYIHQGKVWQNNREARFKETVGGKEVSKPVQTSANLKKAMEAMLAKANSKKKA

Radius of gyration: 23.99 Å; chains: 1; bounding box: 54×57×70 Å